Protein AF-A0A0L1KZI4-F1 (afdb_monomer)

Structure (mmCIF, N/CA/C/O backbone):
data_AF-A0A0L1KZI4-F1
#
_entry.id   AF-A0A0L1KZI4-F1
#
loop_
_atom_site.group_PDB
_atom_site.id
_atom_site.type_symbol
_atom_site.label_atom_id
_atom_site.label_alt_id
_atom_site.label_comp_id
_atom_site.label_asym_id
_atom_site.label_entity_id
_atom_site.label_seq_id
_atom_site.pdbx_PDB_ins_code
_atom_site.Cartn_x
_atom_site.Cartn_y
_atom_site.Cartn_z
_atom_site.occupancy
_atom_site.B_iso_or_equiv
_atom_site.auth_seq_id
_atom_site.auth_comp_id
_atom_site.auth_asym_id
_atom_site.auth_atom_id
_atom_site.pdbx_PDB_model_num
ATOM 1 N N . MET A 1 1 ? 31.565 -51.749 -42.488 1.00 37.09 1 MET A N 1
ATOM 2 C CA . MET A 1 1 ? 30.780 -50.513 -42.702 1.00 37.09 1 MET A CA 1
ATOM 3 C C . MET A 1 1 ? 29.937 -50.250 -41.460 1.00 37.09 1 MET A C 1
ATOM 5 O O . MET A 1 1 ? 29.052 -51.044 -41.181 1.00 37.09 1 MET A O 1
ATOM 9 N N . ARG A 1 2 ? 30.248 -49.222 -40.656 1.00 41.69 2 ARG A N 1
ATOM 10 C CA . ARG A 1 2 ? 29.437 -48.838 -39.485 1.00 41.69 2 ARG A CA 1
ATOM 11 C C . ARG A 1 2 ? 28.686 -47.545 -39.804 1.00 41.69 2 ARG A C 1
ATOM 13 O O . ARG A 1 2 ? 29.304 -46.554 -40.171 1.00 41.69 2 ARG A O 1
ATOM 20 N N . SER A 1 3 ? 27.362 -47.613 -39.699 1.00 38.31 3 SER A N 1
ATOM 21 C CA . SER A 1 3 ? 26.413 -46.511 -39.867 1.00 38.31 3 SER A CA 1
ATOM 22 C C . SER A 1 3 ? 26.625 -45.452 -38.781 1.00 38.31 3 SER A C 1
ATOM 24 O O . SER A 1 3 ? 26.538 -45.749 -37.589 1.00 38.31 3 SER A O 1
ATOM 26 N N . THR A 1 4 ? 26.906 -44.217 -39.188 1.00 46.97 4 THR A N 1
ATOM 27 C CA . THR A 1 4 ? 26.865 -43.029 -38.334 1.00 46.97 4 THR A CA 1
ATOM 28 C C . THR A 1 4 ? 25.410 -42.599 -38.168 1.00 46.97 4 THR A C 1
ATOM 30 O O . THR A 1 4 ? 24.820 -41.946 -39.027 1.00 46.97 4 THR A O 1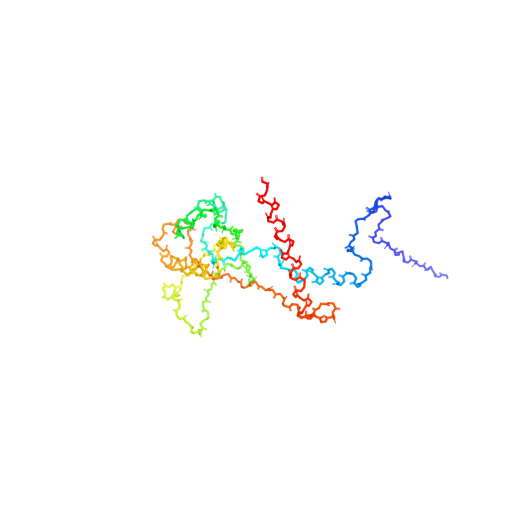
ATOM 33 N N . ARG A 1 5 ? 24.795 -42.987 -37.047 1.00 51.50 5 ARG A N 1
ATOM 34 C CA . ARG A 1 5 ? 23.475 -42.493 -36.644 1.00 51.50 5 ARG A CA 1
ATOM 35 C C . ARG A 1 5 ? 23.633 -41.027 -36.219 1.00 51.50 5 ARG A C 1
ATOM 37 O O . ARG A 1 5 ? 24.016 -40.752 -35.089 1.00 51.50 5 ARG A O 1
ATOM 44 N N . LEU A 1 6 ? 23.398 -40.098 -37.147 1.00 47.91 6 LEU A N 1
ATOM 45 C CA . LEU A 1 6 ? 23.312 -38.660 -36.876 1.00 47.91 6 LEU A CA 1
ATOM 46 C C . LEU A 1 6 ? 22.188 -38.403 -35.861 1.00 47.91 6 LEU A C 1
ATOM 48 O O . LEU A 1 6 ? 21.009 -38.606 -36.156 1.00 47.91 6 LEU A O 1
ATOM 52 N N . THR A 1 7 ? 22.554 -37.963 -34.662 1.00 51.12 7 THR A N 1
ATOM 53 C CA . THR A 1 7 ? 21.642 -37.392 -33.670 1.00 51.12 7 THR A CA 1
ATOM 54 C C . THR A 1 7 ? 21.049 -36.114 -34.260 1.00 51.12 7 THR A C 1
ATOM 56 O O . THR A 1 7 ? 21.741 -35.111 -34.415 1.00 51.12 7 THR A O 1
ATOM 59 N N . LYS A 1 8 ? 19.768 -36.147 -34.641 1.00 54.28 8 LYS A N 1
ATOM 60 C CA . LYS A 1 8 ? 19.029 -34.933 -35.003 1.00 54.28 8 LYS A CA 1
ATOM 61 C C . LYS A 1 8 ? 18.892 -34.072 -33.745 1.00 54.28 8 LYS A C 1
ATOM 63 O O . LYS A 1 8 ? 18.182 -34.454 -32.819 1.00 54.28 8 LYS A O 1
ATOM 68 N N . TYR A 1 9 ? 19.571 -32.931 -33.710 1.00 63.19 9 TYR A N 1
ATOM 69 C CA . TYR A 1 9 ? 19.271 -31.871 -32.753 1.00 63.19 9 TYR A CA 1
ATOM 70 C C . TYR A 1 9 ? 17.933 -31.254 -33.173 1.00 63.19 9 TYR A C 1
ATOM 72 O O . TYR A 1 9 ? 17.840 -30.632 -34.228 1.00 63.19 9 TYR A O 1
ATOM 80 N N . TYR A 1 10 ? 16.875 -31.490 -32.399 1.00 66.12 10 TYR A N 1
ATOM 81 C CA . TYR A 1 10 ? 15.607 -30.792 -32.593 1.00 66.12 10 TYR A CA 1
ATOM 82 C C . TYR A 1 10 ? 15.765 -29.355 -32.084 1.00 66.12 10 TYR A C 1
ATOM 84 O O . TYR A 1 10 ? 16.195 -29.150 -30.948 1.00 66.12 10 TYR A O 1
ATOM 92 N N . HIS A 1 11 ? 15.431 -28.363 -32.912 1.00 67.12 11 HIS A N 1
ATOM 93 C CA . HIS A 1 11 ? 15.307 -26.984 -32.444 1.00 67.12 11 HIS A CA 1
ATOM 94 C C . HIS A 1 11 ? 14.102 -26.871 -31.499 1.00 67.12 11 HIS A C 1
ATOM 96 O O . HIS A 1 11 ? 13.036 -27.419 -31.769 1.00 67.12 11 HIS A O 1
ATOM 102 N N . SER A 1 12 ? 14.287 -26.172 -30.377 1.00 77.75 12 SER A N 1
ATOM 103 C CA . SER A 1 12 ? 13.294 -26.020 -29.303 1.00 77.75 12 SER A CA 1
ATOM 104 C C . SER A 1 12 ? 12.134 -25.082 -29.644 1.00 77.75 12 SER A C 1
ATOM 106 O O . SER A 1 12 ? 11.170 -25.012 -28.886 1.00 77.75 12 SER A O 1
ATOM 108 N N . ILE A 1 13 ? 12.221 -24.356 -30.758 1.00 78.19 13 ILE A N 1
ATOM 109 C CA . ILE A 1 13 ? 11.219 -23.386 -31.193 1.00 78.19 13 ILE A CA 1
ATOM 110 C C . ILE A 1 13 ? 10.912 -23.676 -32.666 1.00 78.19 13 ILE A C 1
ATOM 112 O O . ILE A 1 13 ? 11.840 -23.619 -33.475 1.00 78.19 13 ILE A O 1
ATOM 116 N N . PRO A 1 14 ? 9.662 -24.027 -33.017 1.00 83.12 14 PRO A N 1
ATOM 117 C CA . PRO A 1 14 ? 9.281 -24.268 -34.403 1.00 83.12 14 PRO A CA 1
ATOM 118 C C . PRO A 1 14 ? 9.202 -22.950 -35.193 1.00 83.12 14 PRO A C 1
ATOM 120 O O . PRO A 1 14 ? 9.007 -21.876 -34.619 1.00 83.12 14 PRO A O 1
ATOM 123 N N . ASP A 1 15 ? 9.343 -23.034 -36.518 1.00 79.31 15 ASP A N 1
ATOM 124 C CA . ASP A 1 15 ? 9.422 -21.870 -37.419 1.00 79.31 15 ASP A CA 1
ATOM 125 C C . ASP A 1 15 ? 8.150 -20.999 -37.439 1.00 79.31 15 ASP A C 1
ATOM 127 O O . ASP A 1 15 ? 8.171 -19.866 -37.919 1.00 79.31 15 ASP A O 1
ATOM 131 N N . ASP A 1 16 ? 7.037 -21.521 -36.930 1.00 85.38 16 ASP A N 1
ATOM 132 C CA . ASP A 1 16 ? 5.728 -20.875 -36.838 1.00 85.38 16 ASP A CA 1
ATOM 133 C C . ASP A 1 16 ? 5.408 -20.330 -35.435 1.00 85.38 16 ASP A C 1
ATOM 135 O O . ASP A 1 16 ? 4.344 -19.745 -35.235 1.00 85.38 16 ASP A O 1
ATOM 139 N N . PHE A 1 17 ? 6.332 -20.451 -34.472 1.00 86.81 17 PHE A N 1
ATOM 140 C CA . PHE A 1 17 ? 6.147 -19.943 -33.108 1.00 86.81 17 PHE A CA 1
ATOM 141 C C . PHE A 1 17 ? 5.878 -18.431 -33.068 1.00 86.81 17 PHE A C 1
ATOM 143 O O . PHE A 1 17 ? 5.117 -17.949 -32.229 1.00 86.81 17 PHE A O 1
ATOM 150 N N . VAL A 1 18 ? 6.492 -17.679 -33.987 1.00 80.94 18 VAL A N 1
ATOM 151 C CA . VAL A 1 18 ? 6.174 -16.271 -34.234 1.00 80.94 18 VAL A CA 1
ATOM 152 C C . VAL A 1 18 ? 5.619 -16.138 -35.651 1.00 80.94 18 VAL A C 1
ATOM 154 O O . VAL A 1 18 ? 6.322 -16.480 -36.605 1.00 80.94 18 VAL A O 1
ATOM 157 N N . PRO A 1 19 ? 4.407 -15.584 -35.831 1.00 87.19 19 PRO A N 1
ATOM 158 C CA . PRO A 1 19 ? 3.865 -15.354 -37.160 1.00 87.19 19 PRO A CA 1
ATOM 159 C C . PRO A 1 19 ? 4.769 -14.433 -37.990 1.00 87.19 19 PRO A C 1
ATOM 161 O O . PRO A 1 19 ? 5.236 -13.388 -37.526 1.00 87.19 19 PRO A O 1
ATOM 164 N N . LYS A 1 20 ? 5.002 -14.814 -39.250 1.00 82.38 20 LYS A N 1
ATOM 165 C CA . LYS A 1 20 ? 5.851 -14.051 -40.172 1.00 82.38 20 LYS A CA 1
ATOM 166 C C . LYS A 1 20 ? 5.300 -12.634 -40.360 1.00 82.38 20 LYS A C 1
ATOM 168 O O . LYS A 1 20 ? 4.119 -12.458 -40.641 1.00 82.38 20 LYS A O 1
ATOM 173 N N . GLY A 1 21 ? 6.176 -11.637 -40.238 1.00 82.62 21 GLY A N 1
ATOM 174 C CA . GLY A 1 21 ? 5.835 -10.223 -40.436 1.00 82.62 21 GLY A CA 1
ATOM 175 C C . GLY A 1 21 ? 5.301 -9.495 -39.198 1.00 82.62 21 GLY A C 1
ATOM 176 O O . GLY A 1 21 ? 5.009 -8.306 -39.290 1.00 82.62 21 GLY A O 1
ATOM 177 N N . VAL A 1 22 ? 5.200 -10.157 -38.038 1.00 83.38 22 VAL A N 1
ATOM 178 C CA . VAL A 1 22 ? 4.806 -9.494 -36.786 1.00 83.38 22 VAL A CA 1
ATOM 179 C C . VAL A 1 22 ? 5.994 -8.742 -36.185 1.00 83.38 22 VAL A C 1
ATOM 181 O O . VAL A 1 22 ? 7.046 -9.320 -35.916 1.00 83.38 22 VAL A O 1
ATOM 184 N N . LEU A 1 23 ? 5.817 -7.441 -35.948 1.00 81.38 23 LEU A N 1
ATOM 185 C CA . LEU A 1 23 ? 6.780 -6.630 -35.208 1.00 81.38 23 LEU A CA 1
ATOM 186 C C . LEU A 1 23 ? 6.706 -6.955 -33.712 1.00 81.38 23 LEU A C 1
ATOM 188 O O . LEU A 1 23 ? 5.625 -7.045 -33.132 1.00 81.38 23 LEU A O 1
ATOM 192 N N . HIS A 1 24 ? 7.866 -7.089 -33.074 1.00 78.50 24 HIS A N 1
ATOM 193 C CA . HIS A 1 24 ? 7.955 -7.298 -31.633 1.00 78.50 24 HIS A CA 1
ATOM 194 C C . HIS A 1 24 ? 8.127 -5.983 -30.883 1.00 78.50 24 HIS A C 1
ATOM 196 O O . HIS A 1 24 ? 8.860 -5.090 -31.314 1.00 78.50 24 HIS A O 1
ATOM 202 N N . ASN A 1 25 ? 7.529 -5.914 -29.696 1.00 83.62 25 ASN A N 1
ATOM 203 C CA . ASN A 1 25 ? 7.798 -4.827 -28.768 1.00 83.62 25 ASN A CA 1
ATOM 204 C C . ASN A 1 25 ? 9.281 -4.809 -28.381 1.00 83.62 25 ASN A C 1
ATOM 206 O O . ASN A 1 25 ? 9.898 -5.852 -28.130 1.00 83.62 25 ASN A O 1
ATOM 210 N N . LYS A 1 26 ? 9.852 -3.603 -28.300 1.00 78.62 26 LYS A N 1
ATOM 211 C CA . LYS A 1 26 ? 11.212 -3.409 -27.792 1.00 78.62 26 LYS A CA 1
ATOM 212 C C . LYS A 1 26 ? 11.261 -3.884 -26.339 1.00 78.62 26 LYS A C 1
ATOM 214 O O . LYS A 1 26 ? 10.533 -3.376 -25.495 1.00 78.62 26 LYS A O 1
ATOM 219 N N . ARG A 1 27 ? 12.127 -4.859 -26.053 1.00 79.38 27 ARG A N 1
ATOM 220 C CA . ARG A 1 27 ? 12.299 -5.420 -24.699 1.00 79.38 27 ARG A CA 1
ATOM 221 C C . ARG A 1 27 ? 13.129 -4.531 -23.779 1.00 79.38 27 ARG A C 1
ATOM 223 O O . ARG A 1 27 ? 13.047 -4.661 -22.566 1.00 79.38 27 ARG A O 1
ATOM 230 N N . LEU A 1 28 ? 13.962 -3.675 -24.365 1.00 78.31 28 LEU A N 1
ATOM 231 C CA . LEU A 1 28 ? 14.856 -2.777 -23.650 1.00 78.31 28 LEU A CA 1
ATOM 232 C C . LEU A 1 28 ? 14.562 -1.334 -24.062 1.00 78.31 28 LEU A C 1
ATOM 234 O O . LEU A 1 28 ? 14.275 -1.095 -25.240 1.00 78.31 28 LEU A O 1
ATOM 238 N N . PRO A 1 29 ? 14.688 -0.376 -23.129 1.00 73.50 29 PRO A N 1
ATOM 239 C CA . PRO A 1 29 ? 14.442 1.032 -23.418 1.00 73.50 29 PRO A CA 1
ATOM 240 C C . PRO A 1 29 ? 15.436 1.590 -24.449 1.00 73.50 29 PRO A C 1
ATOM 242 O O . PRO A 1 29 ? 15.082 2.469 -25.230 1.00 73.50 29 PRO A O 1
ATOM 245 N N . ASN A 1 30 ? 16.669 1.064 -24.491 1.00 82.62 30 ASN A N 1
ATOM 246 C CA . ASN A 1 30 ? 17.696 1.471 -25.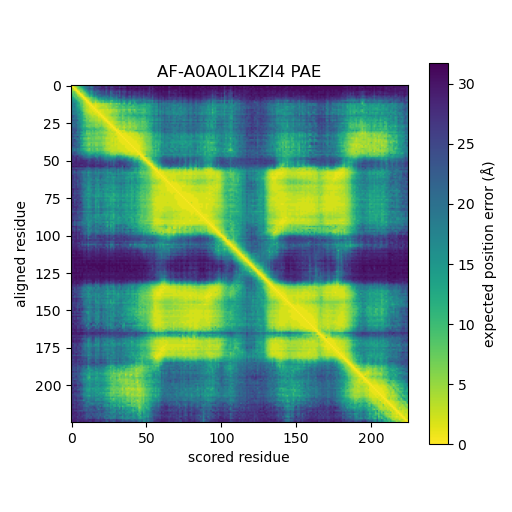449 1.00 82.62 30 ASN A CA 1
ATOM 247 C C . ASN A 1 30 ? 18.685 0.321 -25.768 1.00 82.62 30 ASN A C 1
ATOM 249 O O . ASN A 1 30 ? 18.947 -0.546 -24.927 1.00 82.62 30 ASN A O 1
ATOM 253 N N . ALA A 1 31 ? 19.238 0.301 -26.986 1.00 78.69 31 ALA A N 1
ATOM 254 C CA . ALA A 1 31 ? 20.273 -0.644 -27.415 1.00 78.69 31 ALA A CA 1
ATOM 255 C C . ALA A 1 31 ? 21.660 -0.318 -26.824 1.00 78.69 31 ALA A C 1
ATOM 257 O O . ALA A 1 31 ? 22.465 -1.229 -26.612 1.00 78.69 31 ALA A O 1
ATOM 258 N N . GLU A 1 32 ? 21.915 0.942 -26.477 1.00 85.75 32 GLU A N 1
ATOM 259 C CA . GLU A 1 32 ? 23.176 1.395 -25.898 1.00 85.75 32 GLU A CA 1
ATOM 260 C C . GLU A 1 32 ? 23.240 1.109 -24.385 1.00 85.75 32 GLU A C 1
ATOM 262 O O . GLU A 1 32 ? 22.359 1.547 -23.633 1.00 85.75 32 GLU A O 1
ATOM 267 N N . PRO A 1 33 ? 24.278 0.396 -23.895 1.00 82.81 33 PRO A N 1
ATOM 268 C CA . PRO A 1 33 ? 24.404 0.038 -22.481 1.00 82.81 33 PRO A CA 1
ATOM 269 C C . PRO A 1 33 ? 24.387 1.239 -21.533 1.00 82.81 33 PRO A C 1
ATOM 271 O O . PRO A 1 33 ? 23.748 1.177 -20.488 1.00 82.81 33 PRO A O 1
ATOM 274 N N . GLN A 1 34 ? 25.034 2.343 -21.912 1.00 80.75 34 GLN A N 1
ATOM 275 C CA . GLN A 1 34 ? 25.117 3.547 -21.080 1.00 80.75 34 GLN A CA 1
ATOM 276 C C . GLN A 1 34 ? 23.743 4.192 -20.874 1.00 80.75 34 GLN A C 1
ATOM 278 O O . GLN A 1 34 ? 23.393 4.570 -19.758 1.00 80.75 34 GLN A O 1
ATOM 283 N N . HIS A 1 35 ? 22.933 4.264 -21.933 1.00 79.88 35 HIS A N 1
ATOM 284 C CA . HIS A 1 35 ? 21.564 4.764 -21.839 1.00 79.88 35 HIS A CA 1
ATOM 285 C C . HIS A 1 35 ? 20.689 3.849 -20.985 1.00 79.88 35 HIS A C 1
ATOM 287 O O . HIS A 1 35 ? 19.914 4.344 -20.174 1.00 79.88 35 HIS A O 1
ATOM 293 N N . ARG A 1 36 ? 20.854 2.523 -21.094 1.00 81.50 36 ARG A N 1
ATOM 294 C CA . ARG A 1 36 ? 20.144 1.582 -20.217 1.00 81.50 36 ARG A CA 1
ATOM 295 C C . ARG A 1 36 ? 20.512 1.761 -18.752 1.00 81.50 36 ARG A C 1
ATOM 297 O O . ARG A 1 36 ? 19.607 1.788 -17.929 1.00 81.50 36 ARG A O 1
ATOM 304 N N . ILE A 1 37 ? 21.802 1.884 -18.436 1.00 80.81 37 ILE A N 1
ATOM 305 C CA . ILE A 1 37 ? 22.269 2.083 -17.057 1.00 80.81 37 ILE A CA 1
ATOM 306 C C . ILE A 1 37 ? 21.662 3.364 -16.491 1.00 80.81 37 ILE A C 1
ATOM 308 O O . ILE A 1 37 ? 21.058 3.309 -15.430 1.00 80.81 37 ILE A O 1
ATOM 312 N N . LYS A 1 38 ? 21.703 4.474 -17.240 1.00 82.38 38 LYS A N 1
ATOM 313 C CA . LYS A 1 38 ? 21.081 5.740 -16.823 1.00 82.38 38 LYS A CA 1
ATOM 314 C C . LYS A 1 38 ? 19.572 5.613 -16.593 1.00 82.38 38 LYS A C 1
ATOM 316 O O . LYS A 1 38 ? 19.070 6.103 -15.590 1.00 82.38 38 LYS A O 1
ATOM 321 N N . THR A 1 39 ? 18.839 4.952 -17.495 1.00 82.50 39 THR A N 1
ATOM 322 C CA . THR A 1 39 ? 17.389 4.747 -17.331 1.00 82.50 39 THR A CA 1
ATOM 323 C C . THR A 1 39 ? 17.073 3.862 -16.127 1.00 82.50 39 THR A C 1
ATOM 325 O O . THR A 1 39 ? 16.170 4.175 -15.364 1.00 82.50 39 THR A O 1
ATOM 328 N N . MET A 1 40 ? 17.817 2.774 -15.935 1.00 80.75 40 MET A N 1
ATOM 329 C CA . MET A 1 40 ? 17.618 1.860 -14.812 1.00 80.75 40 MET A CA 1
ATOM 330 C C . MET A 1 40 ? 18.006 2.498 -13.472 1.00 80.75 40 MET A C 1
ATOM 332 O O . MET A 1 40 ? 17.307 2.293 -12.490 1.00 80.75 40 MET A O 1
ATOM 336 N N . GLN A 1 41 ? 19.065 3.309 -13.446 1.00 81.00 41 GLN A N 1
ATOM 337 C CA . GLN A 1 41 ? 19.475 4.085 -12.278 1.00 81.00 41 GLN A CA 1
ATOM 338 C C . GLN A 1 41 ? 18.411 5.116 -11.893 1.00 81.00 41 GLN A C 1
ATOM 340 O O . GLN A 1 41 ? 18.057 5.216 -10.725 1.00 81.00 41 GLN A O 1
ATOM 345 N N . ALA A 1 42 ? 17.850 5.831 -12.875 1.00 78.75 42 ALA A N 1
ATOM 346 C CA . ALA A 1 42 ? 16.750 6.759 -12.634 1.00 78.75 42 ALA A CA 1
ATOM 347 C C . ALA A 1 42 ? 15.498 6.052 -12.090 1.00 78.75 42 ALA A C 1
ATOM 349 O O . ALA A 1 42 ? 14.818 6.614 -11.248 1.00 78.75 42 ALA A O 1
ATOM 350 N N . LEU A 1 43 ? 15.204 4.824 -12.535 1.00 78.62 43 LEU A N 1
ATOM 351 C CA . LEU A 1 43 ? 14.094 4.026 -12.001 1.00 78.62 43 LEU A CA 1
ATOM 352 C C . LEU A 1 43 ? 14.372 3.481 -10.595 1.00 78.62 43 LEU A C 1
ATOM 354 O O . LEU A 1 43 ? 13.452 3.414 -9.795 1.00 78.62 43 LEU A O 1
ATOM 358 N N . ALA A 1 44 ? 15.611 3.084 -10.301 1.00 76.38 44 ALA A N 1
ATOM 359 C CA . ALA A 1 44 ? 15.996 2.552 -8.994 1.00 76.38 44 ALA A CA 1
ATOM 360 C C . ALA A 1 44 ? 16.031 3.629 -7.899 1.00 76.38 44 ALA A C 1
ATOM 362 O O . ALA A 1 44 ? 15.746 3.328 -6.749 1.00 76.38 44 ALA A O 1
ATOM 363 N N . LEU A 1 45 ? 16.381 4.865 -8.267 1.00 73.12 45 LEU A N 1
ATOM 364 C CA . LEU A 1 45 ? 16.385 6.032 -7.377 1.00 73.12 45 LEU A CA 1
ATOM 365 C C . LEU A 1 45 ? 15.077 6.830 -7.422 1.00 73.12 45 LEU A C 1
ATOM 367 O O . LEU A 1 45 ? 14.930 7.810 -6.693 1.00 73.12 45 LEU A O 1
ATOM 371 N N . SER A 1 46 ? 14.152 6.462 -8.311 1.00 69.12 46 SER A N 1
ATOM 372 C CA . SER A 1 46 ? 12.828 7.071 -8.338 1.00 69.12 46 SER A CA 1
ATOM 373 C C . SER A 1 46 ? 12.128 6.720 -7.027 1.00 69.12 46 SER A C 1
ATOM 375 O O . SER A 1 46 ? 12.183 5.554 -6.625 1.00 69.12 46 SER A O 1
ATOM 377 N N . PRO A 1 47 ? 11.468 7.685 -6.360 1.00 65.50 47 PRO A N 1
ATOM 378 C CA . PRO A 1 47 ? 10.621 7.350 -5.226 1.00 65.50 47 PRO A CA 1
ATOM 379 C C . PRO A 1 47 ? 9.625 6.288 -5.690 1.00 65.50 47 PRO A C 1
ATOM 381 O O . PRO A 1 47 ? 9.053 6.419 -6.778 1.00 65.50 47 PRO A O 1
ATOM 384 N N . HIS A 1 48 ? 9.439 5.215 -4.914 1.00 62.22 48 HIS A N 1
ATOM 385 C CA . HIS A 1 48 ? 8.507 4.167 -5.315 1.00 62.22 48 HIS A CA 1
ATOM 386 C C . HIS A 1 48 ? 7.155 4.827 -5.592 1.00 62.22 48 HIS A C 1
ATOM 388 O O . HIS A 1 48 ? 6.543 5.431 -4.719 1.00 62.22 48 HIS A O 1
ATOM 394 N N . ILE A 1 49 ? 6.655 4.715 -6.822 1.00 52.81 49 ILE A N 1
ATOM 395 C CA . ILE A 1 49 ? 5.344 5.276 -7.195 1.00 52.81 49 ILE A CA 1
ATOM 396 C C . ILE A 1 49 ? 4.226 4.606 -6.364 1.00 52.81 49 ILE A C 1
ATOM 398 O O . ILE A 1 49 ? 3.140 5.157 -6.175 1.00 52.81 49 ILE A O 1
ATOM 402 N N . THR A 1 50 ? 4.510 3.414 -5.827 1.00 48.78 50 THR A N 1
ATOM 403 C CA . THR A 1 50 ? 3.694 2.695 -4.844 1.00 48.78 50 THR A CA 1
ATOM 404 C C . THR A 1 50 ? 3.945 3.106 -3.390 1.00 48.78 50 THR A C 1
ATOM 406 O O . THR A 1 50 ? 3.068 2.845 -2.575 1.00 48.78 50 THR A O 1
ATOM 409 N N . ASP A 1 51 ? 5.032 3.825 -3.081 1.00 46.25 51 ASP A N 1
ATOM 410 C CA . ASP A 1 51 ? 5.211 4.613 -1.846 1.00 46.25 51 ASP A CA 1
ATOM 411 C C . ASP A 1 51 ? 4.461 5.951 -1.942 1.00 46.25 51 ASP A C 1
ATOM 413 O O . ASP A 1 51 ? 4.863 6.978 -1.393 1.00 46.25 51 ASP A O 1
ATOM 417 N N . ARG A 1 52 ? 3.261 5.939 -2.542 1.00 44.38 52 ARG A N 1
ATOM 418 C CA . ARG A 1 52 ? 2.213 6.763 -1.936 1.00 44.38 52 ARG A CA 1
ATOM 419 C C . ARG A 1 52 ? 2.208 6.366 -0.461 1.00 44.38 52 ARG A C 1
ATOM 421 O O . ARG A 1 52 ? 2.136 5.163 -0.227 1.00 44.38 52 ARG A O 1
ATOM 428 N N . PRO A 1 53 ? 2.288 7.296 0.506 1.00 46.88 53 PRO A N 1
ATOM 429 C CA . PRO A 1 53 ? 2.340 6.982 1.932 1.00 46.88 53 PRO A CA 1
ATOM 430 C C . PRO A 1 53 ? 1.049 6.327 2.442 1.00 46.88 53 PRO A C 1
ATOM 432 O O . PRO A 1 53 ? 0.349 6.856 3.293 1.00 46.88 53 PRO A O 1
ATOM 435 N N . GLN A 1 54 ? 0.737 5.137 1.953 1.00 50.38 54 GLN A N 1
ATOM 436 C CA . GLN A 1 54 ? -0.070 4.132 2.600 1.00 50.38 54 GLN A CA 1
ATOM 437 C C . GLN A 1 54 ? 0.828 3.449 3.634 1.00 50.38 54 GLN A C 1
ATOM 439 O O . GLN A 1 54 ? 0.978 2.230 3.634 1.00 50.38 54 GLN A O 1
ATOM 444 N N . HIS A 1 55 ? 1.469 4.234 4.509 1.00 59.75 55 HIS A N 1
ATOM 445 C CA . HIS A 1 55 ? 2.065 3.662 5.701 1.00 59.75 55 HIS A CA 1
ATOM 446 C C . HIS A 1 55 ? 0.892 3.174 6.523 1.00 59.75 55 HIS A C 1
ATOM 448 O O . HIS A 1 55 ? 0.078 3.950 7.032 1.00 59.75 55 HIS A O 1
ATOM 454 N N . ALA A 1 56 ? 0.761 1.860 6.546 1.00 64.00 56 ALA A N 1
ATOM 455 C CA . ALA A 1 56 ? -0.044 1.189 7.525 1.00 64.00 56 ALA A CA 1
ATOM 456 C C . ALA A 1 56 ? 0.256 1.812 8.898 1.00 64.00 56 ALA A C 1
ATOM 458 O O . ALA A 1 56 ? 1.397 1.806 9.340 1.00 64.00 56 ALA A O 1
ATOM 459 N N . LEU A 1 57 ? -0.743 2.396 9.550 1.00 81.88 57 LEU A N 1
ATOM 460 C CA . LEU A 1 57 ? -0.644 2.809 10.943 1.00 81.88 57 LEU A CA 1
ATOM 461 C C . LEU A 1 57 ? -0.358 1.581 11.801 1.00 81.88 57 LEU A C 1
ATOM 463 O O . LEU A 1 57 ? 0.615 1.539 12.544 1.00 81.88 57 LEU A O 1
ATOM 467 N N . LEU A 1 58 ? -1.209 0.566 11.650 1.00 82.56 58 LEU A N 1
ATOM 468 C CA . LEU A 1 58 ? -1.141 -0.699 12.363 1.00 82.56 58 LEU A CA 1
ATOM 469 C C . LEU A 1 58 ? -1.682 -1.828 11.484 1.00 82.56 58 LEU A C 1
ATOM 471 O O . LEU A 1 58 ? -2.570 -1.639 10.648 1.00 82.56 58 LEU A O 1
ATOM 475 N N . THR A 1 59 ? -1.171 -3.028 11.726 1.00 83.44 59 THR A N 1
ATOM 476 C CA . THR A 1 59 ? -1.731 -4.289 11.250 1.00 83.44 59 THR A CA 1
ATOM 477 C C . THR A 1 59 ? -2.707 -4.821 12.287 1.00 83.44 59 THR A C 1
ATOM 479 O O . THR A 1 59 ? -2.312 -5.154 13.402 1.00 83.44 59 THR A O 1
ATOM 482 N N . LEU A 1 60 ? -3.972 -4.959 11.900 1.00 85.38 60 LEU A N 1
ATOM 483 C CA . LEU A 1 60 ? -5.010 -5.584 12.708 1.00 85.38 60 LEU A CA 1
ATOM 484 C C . LEU A 1 60 ? -5.211 -7.035 12.270 1.00 85.38 60 LEU A C 1
ATOM 486 O O . LEU A 1 60 ? -5.199 -7.368 11.082 1.00 85.38 60 LEU A O 1
ATOM 490 N N . GLY A 1 61 ? -5.408 -7.913 13.245 1.00 86.00 61 GLY A N 1
ATOM 491 C CA . GLY A 1 61 ? -5.731 -9.315 13.053 1.00 86.00 61 GLY A CA 1
ATOM 492 C C . GLY A 1 61 ? -7.061 -9.654 13.706 1.00 86.00 61 GLY A C 1
ATOM 493 O O . GLY A 1 61 ? -7.368 -9.215 14.814 1.00 86.00 61 GLY A O 1
ATOM 494 N N . SER A 1 62 ? -7.857 -10.432 12.984 1.00 85.75 62 SER A N 1
ATOM 495 C CA . SER A 1 62 ? -9.194 -10.842 13.379 1.00 85.75 62 SER A CA 1
ATOM 496 C C . SER A 1 62 ? -9.317 -12.360 13.402 1.00 85.75 62 SER A C 1
ATOM 498 O O . SER A 1 62 ? -8.759 -13.072 12.560 1.00 85.75 62 SER A O 1
ATOM 500 N N . SER A 1 63 ? -10.095 -12.855 14.359 1.00 84.75 63 SER A N 1
ATOM 501 C CA . SER A 1 63 ? -10.521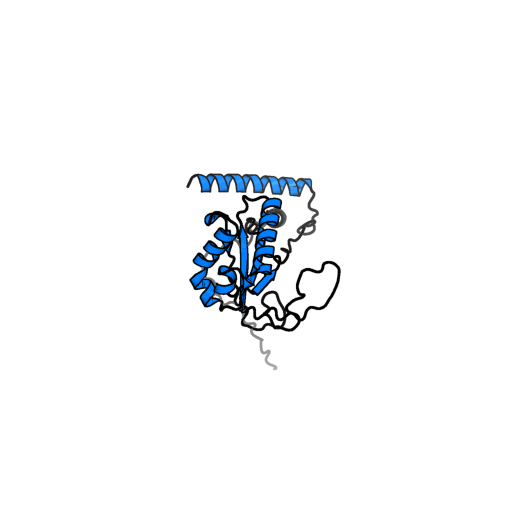 -14.255 14.454 1.00 84.75 63 SER A CA 1
ATOM 502 C C . SER A 1 63 ? -11.604 -14.641 13.440 1.00 84.75 63 SER A C 1
ATOM 504 O O . SER A 1 63 ? -11.871 -15.831 13.253 1.00 84.75 63 SER A O 1
ATOM 506 N N . ILE A 1 64 ? -12.206 -13.660 12.762 1.00 85.19 64 ILE A N 1
ATOM 507 C CA . ILE A 1 64 ? -13.271 -13.852 11.780 1.00 85.19 64 ILE A CA 1
ATOM 508 C C . ILE A 1 64 ? -12.691 -14.224 10.407 1.00 85.19 64 ILE A C 1
ATOM 510 O O . ILE A 1 64 ? -11.574 -13.852 10.037 1.00 85.19 64 ILE A O 1
ATOM 514 N N . LEU A 1 65 ? -13.476 -14.985 9.640 1.00 83.56 65 LEU A N 1
ATOM 515 C CA . LEU A 1 65 ? -13.155 -15.403 8.279 1.00 83.56 65 LEU A CA 1
ATOM 516 C C . LEU A 1 65 ? -12.938 -14.216 7.337 1.00 83.56 65 LEU A C 1
ATOM 518 O O . LEU A 1 65 ? -13.688 -13.238 7.346 1.00 83.56 65 LEU A O 1
ATOM 522 N N . TYR A 1 66 ? -11.971 -14.383 6.439 1.00 85.44 66 TYR A N 1
ATOM 523 C CA . TYR A 1 66 ? -11.635 -13.409 5.404 1.00 85.44 66 TYR A CA 1
ATOM 524 C C . TYR A 1 66 ? -12.859 -12.981 4.583 1.00 85.44 66 TYR A C 1
ATOM 526 O O . TYR A 1 66 ? -13.069 -11.791 4.368 1.00 85.44 66 TYR A O 1
ATOM 534 N N . SER A 1 67 ? -13.698 -13.936 4.170 1.00 86.69 67 SER A N 1
ATOM 535 C CA . SER A 1 67 ? -14.888 -13.672 3.351 1.00 86.69 67 SER A CA 1
ATOM 536 C C . SER A 1 67 ? -15.879 -12.727 4.032 1.00 86.69 67 SER A C 1
ATOM 538 O O . SER A 1 67 ? -16.418 -11.834 3.383 1.00 86.69 67 SER A O 1
ATOM 540 N N . TYR A 1 68 ? -16.080 -12.880 5.342 1.00 90.44 68 TYR A N 1
ATOM 541 C CA . TYR A 1 68 ? -16.946 -11.992 6.109 1.00 90.44 68 TYR A CA 1
ATOM 542 C C . TYR A 1 68 ? -16.360 -10.579 6.159 1.00 90.44 68 TYR A C 1
ATOM 544 O O . TYR A 1 68 ? -17.033 -9.617 5.802 1.00 90.44 68 TYR A O 1
ATOM 552 N N . LEU A 1 69 ? -15.080 -10.437 6.515 1.00 87.81 69 LEU A N 1
ATOM 553 C CA . LEU A 1 69 ? -14.457 -9.113 6.602 1.00 87.81 69 LEU A CA 1
ATOM 554 C C . LEU A 1 69 ? -14.403 -8.394 5.251 1.00 87.81 69 LEU A C 1
ATOM 556 O O . LEU A 1 69 ? -14.524 -7.175 5.213 1.00 87.81 69 LEU A O 1
ATOM 560 N N . VAL A 1 70 ? -14.263 -9.122 4.140 1.00 88.44 70 VAL A N 1
ATOM 561 C CA . VAL A 1 70 ? -14.338 -8.533 2.794 1.00 88.44 70 VAL A CA 1
ATOM 562 C C . VAL A 1 70 ? -15.733 -7.987 2.508 1.00 88.44 70 VAL A C 1
ATOM 564 O O . VAL A 1 70 ? -15.849 -6.845 2.064 1.00 88.44 70 VAL A O 1
ATOM 567 N N . ASN A 1 71 ? -16.781 -8.757 2.811 1.00 90.50 71 ASN A N 1
ATOM 568 C CA . ASN A 1 71 ? -18.167 -8.326 2.613 1.00 90.50 71 ASN A CA 1
ATOM 569 C C . ASN A 1 71 ? -18.528 -7.116 3.487 1.00 90.50 71 ASN A C 1
ATOM 571 O O . ASN A 1 71 ? -19.318 -6.270 3.077 1.00 90.50 71 ASN A O 1
ATOM 575 N N . HIS A 1 72 ? -17.908 -7.002 4.663 1.00 90.94 72 HIS A N 1
ATOM 576 C CA . HIS A 1 72 ? -18.130 -5.911 5.609 1.00 90.94 72 HIS A CA 1
ATOM 577 C C . HIS A 1 72 ? -17.010 -4.857 5.614 1.00 90.94 72 HIS A C 1
ATOM 579 O O . HIS A 1 72 ? -16.967 -4.007 6.502 1.00 90.94 72 HIS A O 1
ATOM 585 N N . ARG A 1 73 ? -16.121 -4.848 4.609 1.00 89.69 73 ARG A N 1
ATOM 586 C CA . ARG A 1 73 ? -14.938 -3.965 4.572 1.00 89.69 73 ARG A CA 1
ATOM 587 C C . ARG A 1 73 ? -15.301 -2.485 4.639 1.00 89.69 73 ARG A C 1
ATOM 589 O O . ARG A 1 73 ? -14.559 -1.703 5.223 1.00 89.69 73 ARG A O 1
ATOM 596 N N . VAL A 1 74 ? -16.426 -2.103 4.036 1.00 91.00 74 VAL A N 1
ATOM 597 C CA . VAL A 1 74 ? -16.918 -0.720 4.054 1.00 91.00 74 VAL A CA 1
ATOM 598 C C . VAL A 1 74 ? -17.318 -0.305 5.468 1.00 91.00 74 VAL A C 1
ATOM 600 O O . VAL A 1 74 ? -16.784 0.673 5.968 1.00 91.00 74 VAL A O 1
ATOM 603 N N . ALA A 1 75 ? -18.176 -1.080 6.132 1.00 92.31 75 ALA A N 1
ATOM 604 C CA . ALA A 1 75 ? -18.612 -0.786 7.496 1.00 92.31 75 ALA A CA 1
ATOM 605 C C . ALA A 1 75 ? -17.452 -0.854 8.505 1.00 92.31 75 ALA A C 1
ATOM 607 O O . ALA A 1 75 ? -17.375 -0.042 9.419 1.00 92.31 75 ALA A O 1
ATOM 608 N N . LEU A 1 76 ? -16.514 -1.786 8.312 1.00 90.94 76 LEU A N 1
ATOM 609 C CA . LEU A 1 76 ? -15.288 -1.871 9.104 1.00 90.94 76 LEU A CA 1
ATOM 610 C C . LEU A 1 76 ? -14.408 -0.625 8.931 1.00 90.94 76 LEU A C 1
ATOM 612 O O . LEU A 1 76 ? -13.920 -0.078 9.915 1.00 90.94 76 LEU A O 1
ATOM 616 N N . LYS A 1 77 ? -14.218 -0.159 7.690 1.00 92.38 77 LYS A N 1
ATOM 617 C CA . LYS A 1 77 ? -13.497 1.087 7.404 1.00 92.38 77 LYS A CA 1
ATOM 618 C C . LYS A 1 77 ? -14.189 2.282 8.059 1.00 92.38 77 LYS A C 1
ATOM 620 O O . LYS A 1 77 ? -13.503 3.126 8.625 1.00 92.38 77 LYS A O 1
ATOM 625 N N . ASP A 1 78 ? -15.512 2.351 7.967 1.00 91.75 78 ASP A N 1
ATOM 626 C CA . ASP A 1 78 ? -16.297 3.464 8.500 1.00 91.75 78 ASP A CA 1
ATOM 627 C C . ASP A 1 78 ? -16.186 3.510 10.027 1.00 91.75 78 ASP A C 1
ATOM 629 O O . ASP A 1 78 ? -15.833 4.550 10.571 1.00 91.75 78 ASP A O 1
ATOM 633 N N . GLY A 1 79 ? -16.302 2.360 10.697 1.00 92.44 79 GLY A N 1
ATOM 634 C CA . GLY A 1 79 ? -16.080 2.264 12.138 1.00 92.44 79 GLY A CA 1
ATOM 635 C C . GLY A 1 79 ? -14.657 2.633 12.568 1.00 92.44 79 GLY A C 1
ATOM 636 O O . GLY A 1 79 ? -14.484 3.326 13.562 1.00 92.44 79 GLY A O 1
ATOM 637 N N . ILE A 1 80 ? -13.620 2.235 11.818 1.00 91.56 80 ILE A N 1
ATOM 638 C CA . ILE A 1 80 ? -12.234 2.651 12.119 1.00 91.56 80 ILE A CA 1
ATOM 639 C C . ILE A 1 80 ? -12.064 4.165 11.926 1.00 91.56 80 ILE A C 1
ATOM 641 O O . ILE A 1 80 ? -11.360 4.813 12.695 1.00 91.56 80 ILE A O 1
ATOM 645 N N . SER A 1 81 ? -12.718 4.735 10.913 1.00 92.12 81 SER A N 1
ATOM 646 C CA . SER A 1 81 ? -12.721 6.178 10.669 1.00 92.12 81 SER A CA 1
ATOM 647 C C . SER A 1 81 ? -13.389 6.949 11.804 1.00 92.12 81 SER A C 1
ATOM 649 O O . SER A 1 81 ? -12.871 7.984 12.211 1.00 92.12 81 SER A O 1
ATOM 651 N N . GLU A 1 82 ? -14.506 6.436 12.323 1.00 92.31 82 GLU A N 1
ATOM 652 C CA . GLU A 1 82 ? -15.208 6.993 13.481 1.00 92.31 82 GLU A CA 1
ATOM 653 C C . GLU A 1 82 ? -14.359 6.899 14.753 1.00 92.31 82 GLU A C 1
ATOM 655 O O . GLU A 1 82 ? -14.248 7.890 15.468 1.00 92.31 82 GLU A O 1
ATOM 660 N N . LEU A 1 83 ? -13.699 5.758 14.996 1.00 90.69 83 LEU A N 1
ATOM 661 C CA . LEU A 1 83 ? -12.809 5.578 16.151 1.00 90.69 83 LEU A CA 1
ATOM 662 C C . LEU A 1 83 ? -11.651 6.578 16.167 1.00 90.69 83 LEU A C 1
ATOM 664 O O . LEU A 1 83 ? -11.299 7.069 17.229 1.00 90.69 83 LEU A O 1
ATOM 668 N N . LEU A 1 84 ? -11.082 6.889 15.002 1.00 90.12 84 LEU A N 1
ATOM 669 C CA . LEU A 1 84 ? -9.984 7.851 14.869 1.00 90.12 84 LEU A CA 1
ATOM 670 C C . LEU A 1 84 ? -10.463 9.302 14.715 1.00 90.12 84 LEU A C 1
ATOM 672 O O . LEU A 1 84 ? -9.650 10.199 14.511 1.00 90.12 84 LEU A O 1
ATOM 676 N N . SER A 1 85 ? -11.777 9.553 14.736 1.00 92.25 85 SER A N 1
ATOM 677 C CA . SER A 1 85 ? -12.356 10.872 14.443 1.00 92.25 85 SER A CA 1
ATOM 678 C C . SER A 1 85 ? -11.877 11.473 13.107 1.00 92.25 85 SER A C 1
ATOM 680 O O . SER A 1 85 ? -11.761 12.691 12.954 1.00 92.25 85 SER A O 1
ATOM 682 N N . LEU A 1 86 ? -11.603 10.624 12.109 1.00 90.25 86 LEU A N 1
ATOM 683 C CA . LEU A 1 86 ? -11.102 11.030 10.795 1.00 90.25 86 LEU A CA 1
ATOM 684 C C . LEU A 1 86 ? -12.208 10.994 9.731 1.00 90.25 86 LEU A C 1
ATOM 686 O O . LEU A 1 86 ? -13.116 10.162 9.797 1.00 90.25 86 LEU A O 1
ATOM 690 N N . PRO A 1 87 ? -12.126 11.828 8.676 1.00 90.94 87 PRO A N 1
ATOM 691 C CA . PRO A 1 87 ? -13.009 11.702 7.524 1.00 90.94 87 PRO A CA 1
ATOM 692 C C . PRO A 1 87 ? -12.832 10.349 6.825 1.00 90.94 87 PRO A C 1
ATOM 694 O O . PRO A 1 87 ? -11.712 9.947 6.514 1.00 90.94 87 PRO A O 1
ATOM 697 N N . ARG A 1 88 ? -13.940 9.709 6.430 1.00 87.75 88 ARG A N 1
ATOM 698 C CA . ARG A 1 88 ? -13.948 8.400 5.743 1.00 87.75 88 ARG A CA 1
ATOM 699 C C . ARG A 1 88 ? -12.998 8.304 4.546 1.00 87.75 88 ARG A C 1
ATOM 701 O O . ARG A 1 88 ? -12.444 7.243 4.260 1.00 87.75 88 ARG A O 1
ATOM 708 N N . ARG A 1 89 ? -12.820 9.390 3.793 1.00 86.75 89 ARG A N 1
ATOM 709 C CA . ARG A 1 89 ? -11.919 9.428 2.625 1.00 86.75 89 ARG A CA 1
ATOM 710 C C . ARG A 1 89 ? -10.436 9.305 2.997 1.00 86.75 89 ARG A C 1
ATOM 712 O O . ARG A 1 89 ? -9.654 8.856 2.171 1.00 86.75 89 ARG A O 1
ATOM 719 N N . ASN A 1 90 ? -10.084 9.648 4.233 1.00 88.38 90 ASN A N 1
ATOM 720 C CA . ASN A 1 90 ? -8.714 9.694 4.723 1.00 88.38 90 ASN A CA 1
ATOM 721 C C . ASN A 1 90 ? -8.257 8.387 5.369 1.00 88.38 90 ASN A C 1
ATOM 723 O O . ASN A 1 90 ? -7.076 8.263 5.664 1.00 88.38 90 ASN A O 1
ATOM 727 N N . VAL A 1 91 ? -9.162 7.428 5.568 1.00 88.19 91 VAL A N 1
ATOM 728 C CA . VAL A 1 91 ? -8.841 6.087 6.061 1.00 88.19 91 VAL A CA 1
ATOM 729 C C . VAL A 1 91 ? -8.981 5.090 4.920 1.00 88.19 91 VAL A C 1
ATOM 731 O O . VAL A 1 91 ? -9.947 5.105 4.153 1.00 88.19 91 VAL A O 1
ATOM 734 N N . SER A 1 92 ? -8.028 4.181 4.798 1.00 89.12 92 SER A N 1
ATOM 735 C CA . SER A 1 92 ? -8.101 3.050 3.883 1.00 89.12 92 SER A CA 1
ATOM 736 C C . SER A 1 92 ? -7.667 1.779 4.596 1.00 89.12 92 SER A C 1
ATOM 738 O O . SER A 1 92 ? -6.921 1.809 5.567 1.00 89.12 92 SER A O 1
ATOM 740 N N . LEU A 1 93 ? -8.204 0.651 4.149 1.00 87.06 93 LEU A N 1
ATOM 741 C CA . LEU A 1 93 ? -7.788 -0.661 4.626 1.00 87.06 93 LEU A CA 1
ATOM 742 C C . LEU A 1 93 ? -7.041 -1.326 3.485 1.00 87.06 93 LEU A C 1
ATOM 744 O O . LEU A 1 93 ? -7.533 -1.294 2.355 1.00 87.06 93 LEU A O 1
ATOM 748 N N . SER A 1 94 ? -5.907 -1.951 3.761 1.00 83.50 94 SER A N 1
ATOM 749 C CA . SER A 1 94 ? -5.211 -2.779 2.773 1.00 83.50 94 SER A CA 1
ATOM 750 C C . SER A 1 94 ? -6.050 -4.000 2.362 1.00 83.50 94 SER A C 1
ATOM 752 O O . SER A 1 94 ? -7.184 -4.221 2.811 1.00 83.50 94 SER A O 1
ATOM 754 N N . ILE A 1 95 ? -5.496 -4.814 1.465 1.00 79.19 95 ILE A N 1
ATOM 755 C CA . ILE A 1 95 ? -6.083 -6.104 1.109 1.00 79.19 95 ILE A CA 1
ATOM 756 C C . ILE A 1 95 ? -6.097 -6.994 2.353 1.00 79.19 95 ILE A C 1
ATOM 758 O O . ILE A 1 95 ? -5.05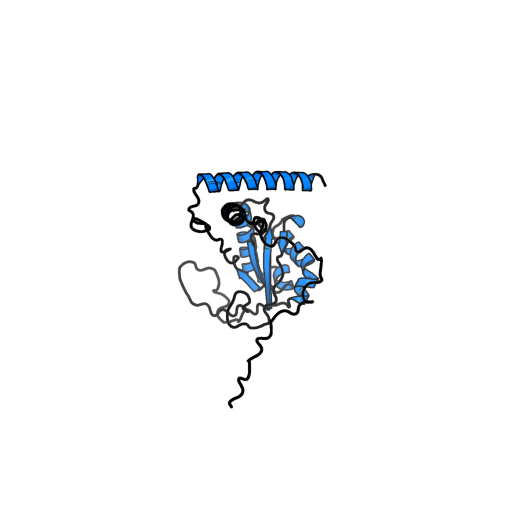2 -7.301 2.925 1.00 79.19 95 ILE A O 1
ATOM 762 N N . ILE A 1 96 ? -7.289 -7.456 2.730 1.00 78.19 96 ILE A N 1
ATOM 763 C CA . ILE A 1 96 ? -7.446 -8.417 3.819 1.00 78.19 96 ILE A CA 1
ATOM 764 C C . ILE A 1 96 ? -6.792 -9.735 3.384 1.00 78.19 96 ILE A C 1
ATOM 766 O O . ILE A 1 96 ? -7.029 -10.236 2.287 1.00 78.19 96 ILE A O 1
ATOM 770 N N . ARG A 1 97 ? -5.921 -10.292 4.215 1.00 74.88 97 ARG A N 1
ATOM 771 C CA . ARG A 1 97 ? -5.184 -11.526 3.933 1.00 74.88 97 ARG A CA 1
ATOM 772 C C . ARG A 1 97 ? -5.835 -12.677 4.685 1.00 74.88 97 ARG A C 1
ATOM 774 O O . ARG A 1 97 ? -6.081 -12.559 5.883 1.00 74.88 97 ARG A O 1
ATOM 781 N N . ASN A 1 98 ? -6.101 -13.785 3.991 1.00 77.75 98 ASN A N 1
ATOM 782 C CA . ASN A 1 98 ? -6.559 -15.024 4.618 1.00 77.75 98 ASN A CA 1
ATOM 783 C C . ASN A 1 98 ? -5.358 -15.772 5.220 1.00 77.75 98 ASN A C 1
ATOM 785 O O . ASN A 1 98 ? -4.431 -16.143 4.498 1.00 77.75 98 ASN A O 1
ATOM 789 N N . MET A 1 99 ? -5.408 -16.012 6.527 1.00 66.88 99 MET A N 1
ATOM 790 C CA . MET A 1 99 ? -4.351 -16.664 7.298 1.00 66.88 99 MET A CA 1
ATOM 791 C C . MET A 1 99 ? -4.628 -18.157 7.544 1.00 66.88 99 MET A C 1
ATOM 793 O O . MET A 1 99 ? -3.735 -18.887 7.958 1.00 66.88 99 MET A O 1
ATOM 797 N N . GLU A 1 100 ? -5.823 -18.671 7.222 1.00 64.19 100 GLU A N 1
ATOM 798 C CA . GLU A 1 100 ? -6.261 -20.038 7.558 1.00 64.19 100 GLU A CA 1
ATOM 799 C C . GLU A 1 100 ? -5.338 -21.151 7.042 1.00 64.19 100 GLU A C 1
ATOM 801 O O . GLU A 1 100 ? -5.226 -22.211 7.665 1.00 64.19 100 GLU A O 1
ATOM 806 N N . LYS A 1 101 ? -4.626 -20.921 5.934 1.00 57.09 101 LYS A N 1
ATOM 807 C CA . LYS A 1 101 ? -3.626 -21.872 5.442 1.00 57.09 101 LYS A CA 1
ATOM 808 C C . LYS A 1 101 ? -2.379 -21.801 6.325 1.00 57.09 101 LYS A C 1
ATOM 810 O O . LYS A 1 101 ? -1.504 -20.975 6.088 1.00 57.09 101 LYS A O 1
ATOM 815 N N . LYS A 1 102 ? -2.274 -22.719 7.299 1.00 50.47 102 LYS A N 1
ATOM 816 C CA . LYS A 1 102 ? -1.046 -22.977 8.074 1.00 50.47 102 LYS A CA 1
ATOM 817 C C . LYS A 1 102 ? 0.134 -23.197 7.120 1.00 50.47 102 LYS A C 1
ATOM 819 O O . LYS A 1 102 ? 0.304 -24.280 6.568 1.00 50.47 102 LYS A O 1
ATOM 824 N N . ARG A 1 103 ? 0.947 -22.166 6.920 1.00 48.44 103 ARG A N 1
ATOM 825 C CA . ARG A 1 103 ? 2.304 -22.279 6.373 1.00 48.44 103 ARG A CA 1
ATOM 826 C C . ARG A 1 103 ? 3.261 -22.359 7.559 1.00 48.44 103 ARG A C 1
ATOM 828 O O . ARG A 1 103 ? 2.917 -21.871 8.622 1.00 48.44 103 ARG A O 1
ATOM 835 N N . SER A 1 104 ? 4.394 -23.041 7.433 1.00 41.41 104 SER A N 1
ATOM 836 C CA . SER A 1 104 ? 5.333 -23.249 8.547 1.00 41.41 104 SER A CA 1
ATOM 837 C C . SER A 1 104 ? 6.306 -22.083 8.741 1.00 41.41 104 SER A C 1
ATOM 839 O O . SER A 1 104 ? 6.860 -21.956 9.827 1.00 41.41 104 SER A O 1
ATOM 841 N N . GLN A 1 105 ? 6.490 -21.224 7.727 1.00 45.47 105 GLN A N 1
ATOM 842 C CA . GLN A 1 105 ? 7.331 -20.019 7.753 1.00 45.47 105 GLN A CA 1
ATOM 843 C C . GLN A 1 105 ? 6.805 -18.959 6.753 1.00 45.47 105 GLN A C 1
ATOM 845 O O . GLN A 1 105 ? 6.247 -19.324 5.713 1.00 45.47 105 GLN A O 1
ATOM 850 N N . GLY A 1 106 ? 6.978 -17.661 7.058 1.00 44.72 106 GLY A N 1
ATOM 851 C CA . GLY A 1 106 ? 6.705 -16.517 6.160 1.00 44.72 106 GLY A CA 1
ATOM 852 C C . GLY A 1 106 ? 5.641 -15.507 6.651 1.00 44.72 106 GLY A C 1
ATOM 853 O O . GLY A 1 106 ? 4.908 -15.800 7.594 1.00 44.72 106 GLY A O 1
ATOM 854 N N . PRO A 1 107 ? 5.480 -14.344 5.980 1.00 50.31 107 PRO A N 1
ATOM 855 C CA . PRO A 1 107 ? 4.589 -13.236 6.397 1.00 50.31 107 PRO A CA 1
ATOM 856 C C . PRO A 1 107 ? 3.081 -13.576 6.379 1.00 50.31 107 PRO A C 1
ATOM 858 O O . PRO A 1 107 ? 2.226 -12.770 6.744 1.00 50.31 107 PRO A O 1
ATOM 861 N N . LEU A 1 108 ? 2.729 -14.793 5.953 1.00 46.25 108 LEU A N 1
ATOM 862 C CA . LEU A 1 108 ? 1.366 -15.330 5.875 1.00 46.25 108 LEU A CA 1
ATOM 863 C C . LEU A 1 108 ? 1.075 -16.370 6.977 1.00 46.25 108 LEU A C 1
ATOM 865 O O . LEU A 1 108 ? 0.194 -17.213 6.819 1.00 46.25 108 LEU A O 1
ATOM 869 N N . LEU A 1 109 ? 1.819 -16.342 8.084 1.00 55.34 109 LEU A N 1
ATOM 870 C CA . LEU A 1 109 ? 1.611 -17.227 9.232 1.00 55.34 109 LEU A CA 1
ATOM 871 C C . LEU A 1 109 ? 0.365 -16.854 10.050 1.00 55.34 109 LEU A C 1
ATOM 873 O O . LEU A 1 109 ? 0.212 -15.708 10.476 1.00 55.34 109 LEU A O 1
ATOM 877 N N . ASN A 1 110 ? -0.479 -17.846 10.358 1.00 43.50 110 ASN A N 1
ATOM 878 C CA . ASN A 1 110 ? -1.360 -17.785 11.528 1.00 43.50 110 ASN A CA 1
ATOM 879 C C . ASN A 1 110 ? -0.464 -17.527 12.743 1.00 43.50 110 ASN A C 1
ATOM 881 O O . ASN A 1 110 ? 0.288 -18.421 13.134 1.00 43.50 110 ASN A O 1
ATOM 885 N N . ASN A 1 111 ? -0.515 -16.321 13.307 1.00 47.25 111 ASN A N 1
ATOM 886 C CA . ASN A 1 111 ? 0.274 -15.950 14.478 1.00 47.25 111 ASN A CA 1
ATOM 887 C C . ASN A 1 111 ? -0.223 -16.735 15.699 1.00 47.25 111 ASN A C 1
ATOM 889 O O . ASN A 1 111 ? -0.979 -16.224 16.514 1.00 47.25 111 ASN A O 1
ATOM 893 N N . VAL A 1 112 ? 0.207 -17.986 15.830 1.00 43.62 112 VAL A N 1
ATOM 894 C CA . VAL A 1 112 ? 0.232 -18.700 17.102 1.00 43.62 112 VAL A CA 1
ATOM 895 C C . VAL A 1 112 ? 1.625 -18.451 17.668 1.00 43.62 112 VAL A C 1
ATOM 897 O O . VAL A 1 112 ? 2.515 -19.279 17.510 1.00 43.62 112 VAL A O 1
ATOM 900 N N . HIS A 1 113 ? 1.860 -17.266 18.233 1.00 41.53 113 HIS A N 1
ATOM 901 C CA . HIS A 1 113 ? 3.101 -17.014 18.964 1.00 41.53 113 HIS A CA 1
ATOM 902 C C . HIS A 1 113 ? 3.012 -17.685 20.343 1.00 41.53 113 HIS A C 1
ATOM 904 O O . HIS A 1 113 ? 2.163 -17.290 21.142 1.00 41.53 113 HIS A O 1
ATOM 910 N N . PRO A 1 114 ? 3.894 -18.637 20.690 1.00 34.56 114 PRO A N 1
ATOM 911 C CA . PRO A 1 114 ? 4.497 -18.620 22.009 1.00 34.56 114 PRO A CA 1
ATOM 912 C C . PRO A 1 114 ? 5.517 -17.474 22.012 1.00 34.56 114 PRO A C 1
ATOM 914 O O . PRO A 1 114 ? 6.392 -17.414 21.151 1.00 34.56 114 PRO A O 1
ATOM 917 N N . VAL A 1 115 ? 5.365 -16.530 22.934 1.00 34.50 115 VAL A N 1
ATOM 918 C CA . VAL A 1 115 ? 6.310 -15.426 23.142 1.00 34.50 115 VAL A CA 1
ATOM 919 C C . VAL A 1 115 ? 7.662 -16.005 23.587 1.00 34.50 115 VAL A C 1
ATOM 921 O O . VAL A 1 115 ? 7.697 -16.655 24.633 1.00 34.50 115 VAL A O 1
ATOM 924 N N . PRO A 1 116 ? 8.785 -15.779 22.877 1.00 35.31 116 PRO A N 1
ATOM 925 C CA . PRO A 1 116 ? 10.107 -15.902 23.468 1.00 35.31 116 PRO A CA 1
ATOM 926 C C . PRO A 1 116 ? 10.537 -14.520 24.001 1.00 35.31 116 PRO A C 1
ATOM 928 O O . PRO A 1 116 ? 10.800 -13.599 23.234 1.00 35.31 116 PRO A O 1
ATOM 931 N N . SER A 1 117 ? 10.550 -14.390 25.329 1.00 30.80 117 SER A N 1
ATOM 932 C CA . SER A 1 117 ? 11.072 -13.276 26.154 1.00 30.80 117 SER A CA 1
ATOM 933 C C . SER A 1 117 ? 12.563 -12.934 25.901 1.00 30.80 117 SER A C 1
ATOM 935 O O . SER A 1 117 ? 13.261 -13.764 25.319 1.00 30.80 117 SER A O 1
ATOM 937 N N . PRO A 1 118 ? 13.162 -11.898 26.543 1.00 49.97 118 PRO A N 1
ATOM 938 C CA . PRO A 1 118 ? 12.708 -10.519 26.808 1.00 49.97 118 PRO A CA 1
ATOM 939 C C . PRO A 1 118 ? 13.841 -9.466 26.581 1.00 49.97 118 PRO A C 1
ATOM 941 O O . PRO A 1 118 ? 14.993 -9.705 26.933 1.00 49.97 118 PRO A O 1
ATOM 944 N N . SER A 1 119 ? 13.539 -8.248 26.110 1.00 34.44 119 SER A N 1
ATOM 945 C CA . SER A 1 119 ? 14.415 -7.079 26.355 1.00 34.44 119 SER A CA 1
ATOM 946 C C . SER A 1 119 ? 13.646 -5.755 26.250 1.00 34.44 119 SER A C 1
ATOM 948 O O . SER A 1 119 ? 13.379 -5.268 25.157 1.00 34.44 119 SER A O 1
ATOM 950 N N . ASN A 1 120 ? 13.320 -5.192 27.416 1.00 34.94 120 ASN A N 1
ATOM 951 C CA . ASN A 1 120 ? 13.017 -3.781 27.688 1.00 34.94 120 ASN A CA 1
ATOM 952 C C . ASN A 1 120 ? 11.924 -3.090 26.860 1.00 34.94 120 ASN A C 1
ATOM 954 O O . ASN A 1 120 ? 12.183 -2.147 26.121 1.00 34.94 120 ASN A O 1
ATOM 958 N N . THR A 1 121 ? 10.678 -3.500 27.081 1.00 33.44 121 THR A N 1
ATOM 959 C CA . THR A 1 121 ? 9.573 -2.630 27.538 1.00 33.44 121 THR A CA 1
ATOM 960 C C . THR A 1 121 ? 8.363 -3.535 27.760 1.00 33.44 121 THR A C 1
ATOM 962 O O . THR A 1 121 ? 7.912 -4.225 26.851 1.00 33.44 121 THR A O 1
ATOM 965 N N . GLU A 1 122 ? 7.892 -3.623 29.002 1.00 39.81 122 GLU A N 1
ATOM 966 C CA . GLU A 1 122 ? 6.675 -4.354 29.356 1.00 39.81 122 GLU A CA 1
ATOM 967 C C . GLU A 1 122 ? 5.471 -3.671 28.694 1.00 39.81 122 GLU A C 1
ATOM 969 O O . GLU A 1 122 ? 4.908 -2.728 29.236 1.00 39.81 122 GLU A O 1
ATOM 974 N N . ILE A 1 123 ? 5.082 -4.131 27.504 1.00 39.94 123 ILE A N 1
ATOM 975 C CA . ILE A 1 123 ? 3.816 -3.755 26.865 1.00 39.94 123 ILE A CA 1
ATOM 976 C C . ILE A 1 123 ? 2.915 -4.990 26.907 1.00 39.94 123 ILE A C 1
ATOM 978 O O . ILE A 1 123 ? 2.965 -5.859 26.040 1.00 39.94 123 ILE A O 1
ATOM 982 N N . LEU A 1 124 ? 2.195 -5.111 28.024 1.00 35.66 124 LEU A N 1
ATOM 983 C CA . LEU A 1 124 ? 0.846 -5.676 28.186 1.00 35.66 124 LEU A CA 1
ATOM 984 C C . LEU A 1 124 ? 0.437 -6.927 27.378 1.00 35.66 124 LEU A C 1
ATOM 986 O O . LEU A 1 124 ? -0.734 -7.168 27.099 1.00 35.66 124 LEU A O 1
ATOM 990 N N . ALA A 1 125 ? 1.370 -7.853 27.164 1.00 35.34 125 ALA A N 1
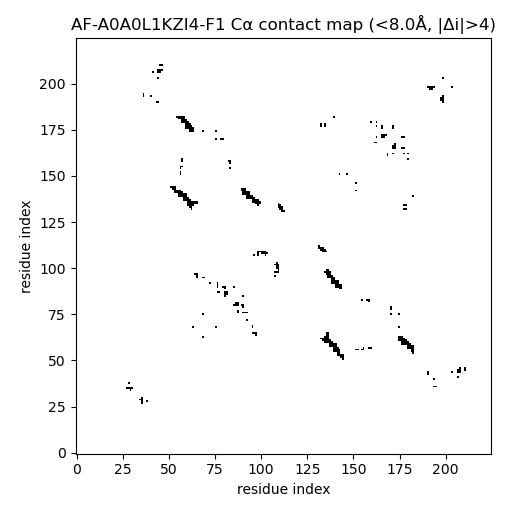ATOM 991 C CA . ALA A 1 125 ? 1.059 -9.268 26.938 1.00 35.34 125 ALA A CA 1
ATOM 992 C C . ALA A 1 125 ? 0.775 -10.030 28.257 1.00 35.34 125 ALA A C 1
ATOM 994 O O . ALA A 1 125 ? 0.777 -11.262 28.285 1.00 35.34 125 ALA A O 1
ATOM 995 N N . THR A 1 126 ? 0.552 -9.330 29.373 1.00 37.00 126 THR A N 1
ATOM 996 C CA . THR A 1 126 ? 0.505 -9.914 30.724 1.00 37.00 126 THR A CA 1
ATOM 997 C C . THR A 1 126 ? -0.846 -10.494 31.145 1.00 37.00 126 THR A C 1
ATOM 999 O O . THR A 1 126 ? -0.885 -11.196 32.149 1.00 37.00 126 THR A O 1
ATOM 1002 N N . ASN A 1 127 ? -1.926 -10.337 30.367 1.00 35.16 127 ASN A N 1
ATOM 1003 C CA . ASN A 1 127 ? -3.239 -10.915 30.722 1.00 35.16 127 ASN A CA 1
ATOM 1004 C C . ASN A 1 127 ? -3.709 -12.103 29.861 1.00 35.16 127 ASN A C 1
ATOM 1006 O O . ASN A 1 127 ? -4.818 -12.591 30.064 1.00 35.16 127 ASN A O 1
ATOM 1010 N N . ASN A 1 128 ? -2.897 -12.624 28.932 1.00 37.75 128 ASN A N 1
ATOM 1011 C CA . ASN A 1 128 ? -3.284 -13.784 28.104 1.00 37.75 128 ASN A CA 1
ATOM 1012 C C . ASN A 1 128 ? -2.142 -14.788 27.857 1.00 37.75 128 ASN A C 1
ATOM 1014 O O . ASN A 1 128 ? -2.086 -15.438 26.810 1.00 37.75 128 ASN A O 1
ATOM 1018 N N . ILE A 1 129 ? -1.249 -14.973 28.832 1.00 30.92 129 ILE A N 1
ATOM 1019 C CA . ILE A 1 129 ? -0.255 -16.054 28.802 1.00 30.92 129 ILE A CA 1
ATOM 1020 C C . ILE A 1 129 ? -1.008 -17.399 28.859 1.00 30.92 129 ILE A C 1
ATOM 1022 O O . ILE A 1 129 ? -1.451 -17.833 29.917 1.00 30.92 129 ILE A O 1
ATOM 1026 N N . GLY A 1 130 ? -1.208 -18.035 27.697 1.00 31.38 130 GLY A N 1
ATOM 1027 C CA . GLY A 1 130 ? -1.811 -19.371 27.564 1.00 31.38 130 GLY A CA 1
ATOM 1028 C C . GLY A 1 130 ? -3.026 -19.495 26.633 1.00 31.38 130 GLY A C 1
ATOM 1029 O O . GLY A 1 130 ? -3.462 -20.615 26.372 1.00 31.38 130 GLY A O 1
ATOM 1030 N N . ARG A 1 131 ? -3.574 -18.402 26.081 1.00 41.31 131 ARG A N 1
ATOM 1031 C CA . ARG A 1 131 ? -4.651 -18.484 25.075 1.00 41.31 131 ARG A CA 1
ATOM 1032 C C . ARG A 1 131 ? -4.074 -18.331 23.673 1.00 41.31 131 ARG A C 1
ATOM 1034 O O . ARG A 1 131 ? -3.569 -17.276 23.314 1.00 41.31 131 ARG A O 1
ATOM 1041 N N . SER A 1 132 ? -4.172 -19.380 22.859 1.00 48.12 132 SER A N 1
ATOM 1042 C CA . SER A 1 132 ? -3.872 -19.308 21.428 1.00 48.12 132 SER A CA 1
ATOM 1043 C C . SER A 1 132 ? -4.777 -18.264 20.764 1.00 48.12 132 SER A C 1
ATOM 1045 O O . SER A 1 132 ? -5.971 -18.515 20.580 1.00 48.12 132 SER A O 1
ATOM 1047 N N . VAL A 1 133 ? -4.231 -17.098 20.415 1.00 58.28 133 VAL A N 1
ATOM 1048 C CA . VAL A 1 133 ? -4.952 -16.076 19.649 1.00 58.28 133 VAL A CA 1
ATOM 1049 C C . VAL A 1 133 ? -5.116 -16.600 18.225 1.00 58.28 133 VAL A C 1
ATOM 1051 O O . VAL A 1 133 ? -4.160 -16.696 17.458 1.00 58.28 133 VAL A O 1
ATOM 1054 N N . ILE A 1 134 ? -6.333 -17.011 17.875 1.00 67.38 134 ILE A N 1
ATOM 1055 C CA . ILE A 1 134 ? -6.642 -17.446 16.514 1.00 67.38 134 ILE A CA 1
ATOM 1056 C C . ILE A 1 134 ? -6.836 -16.184 15.674 1.00 67.38 134 ILE A C 1
ATOM 1058 O O . ILE A 1 134 ? -7.850 -15.503 15.810 1.00 67.38 134 ILE A O 1
ATOM 1062 N N . VAL A 1 135 ? -5.872 -15.893 14.804 1.00 76.12 135 VAL A N 1
ATOM 1063 C CA . VAL A 1 135 ? -5.966 -14.841 13.785 1.00 76.12 135 VAL A CA 1
ATOM 1064 C C . VAL A 1 135 ? -6.216 -15.515 12.444 1.00 76.12 135 VAL A C 1
ATOM 1066 O O . VAL A 1 135 ? -5.308 -16.131 11.904 1.00 76.12 135 VAL A O 1
ATOM 1069 N N . ARG A 1 136 ? -7.436 -15.425 11.908 1.00 76.75 136 ARG A N 1
ATOM 1070 C CA . ARG A 1 136 ? -7.808 -15.997 10.599 1.00 76.75 136 ARG A CA 1
ATOM 1071 C C . ARG A 1 136 ? -7.656 -15.004 9.457 1.00 76.75 136 ARG A C 1
ATOM 1073 O O . ARG A 1 136 ? -7.512 -15.416 8.308 1.00 76.75 136 ARG A O 1
ATOM 1080 N N . SER A 1 137 ? -7.664 -13.715 9.777 1.00 83.00 137 SER A N 1
ATOM 1081 C CA . SER A 1 137 ? -7.559 -12.638 8.803 1.00 83.00 137 SER A CA 1
ATOM 1082 C C . SER A 1 137 ? -6.664 -11.524 9.324 1.00 83.00 137 SER A C 1
ATOM 1084 O O . SER A 1 137 ? -6.726 -11.206 10.508 1.00 83.00 137 SER A O 1
ATOM 1086 N N . LYS A 1 138 ? -5.862 -10.910 8.452 1.00 85.38 138 LYS A N 1
ATOM 1087 C CA . LYS A 1 138 ? -5.060 -9.717 8.773 1.00 85.38 138 LYS A CA 1
ATOM 1088 C C . LYS A 1 138 ? -5.283 -8.617 7.748 1.00 85.38 138 LYS A C 1
ATOM 1090 O O . LYS A 1 138 ? -5.462 -8.917 6.571 1.00 85.38 138 LYS A O 1
ATOM 1095 N N . PHE A 1 139 ? -5.241 -7.365 8.174 1.00 85.69 139 PHE A N 1
ATOM 1096 C CA . PHE A 1 139 ? -5.260 -6.209 7.288 1.00 85.69 139 PHE A CA 1
ATOM 1097 C C . PHE A 1 139 ? -4.582 -5.020 7.965 1.00 85.69 139 PHE A C 1
ATOM 1099 O O . PHE A 1 139 ? -4.663 -4.834 9.172 1.00 85.69 139 PHE A O 1
ATOM 1106 N N . GLU A 1 140 ? -3.912 -4.207 7.171 1.00 88.31 140 GLU A N 1
ATOM 1107 C CA . GLU A 1 140 ? -3.351 -2.926 7.589 1.00 88.31 140 GLU A CA 1
ATOM 1108 C C . GLU A 1 140 ? -4.394 -1.807 7.504 1.00 88.31 140 GLU A C 1
ATOM 1110 O O . GLU A 1 140 ? -5.144 -1.729 6.523 1.00 88.31 140 GLU A O 1
ATOM 1115 N N . VAL A 1 141 ? -4.406 -0.936 8.513 1.00 88.44 141 VAL A N 1
ATOM 1116 C CA . VAL A 1 141 ? -5.117 0.348 8.515 1.00 88.44 141 VAL A CA 1
ATOM 1117 C C . VAL A 1 141 ? -4.163 1.410 8.009 1.00 88.44 141 VAL A C 1
ATOM 1119 O O . VAL A 1 141 ? -3.072 1.535 8.537 1.00 88.44 141 VAL A O 1
ATOM 1122 N N . GLN A 1 142 ? -4.559 2.183 7.012 1.00 89.00 142 GLN A N 1
ATOM 1123 C CA . GLN A 1 142 ? -3.739 3.204 6.369 1.00 89.00 142 GLN A CA 1
ATOM 1124 C C . GLN A 1 142 ? -4.471 4.543 6.435 1.00 89.00 142 GLN A C 1
ATOM 1126 O O . GLN A 1 142 ? -5.699 4.589 6.318 1.00 89.00 142 GLN A O 1
ATOM 1131 N N . VAL A 1 143 ? -3.723 5.635 6.564 1.00 87.50 143 VAL A N 1
ATOM 1132 C CA . VAL A 1 143 ? -4.272 6.996 6.510 1.00 87.50 143 VAL A CA 1
ATOM 1133 C C . VAL A 1 143 ? -3.665 7.799 5.372 1.00 87.50 143 VAL A C 1
ATOM 1135 O O . VAL A 1 143 ? -2.621 7.438 4.835 1.00 87.50 143 VAL A O 1
ATOM 1138 N N . SER A 1 144 ? -4.353 8.872 4.985 1.00 83.62 144 SER A N 1
ATOM 1139 C CA . SER A 1 144 ? -3.921 9.778 3.922 1.00 83.62 144 SER A CA 1
ATOM 1140 C C . SER A 1 144 ? -2.476 10.246 4.113 1.00 83.62 144 SER A C 1
ATOM 1142 O O . SER A 1 144 ? -2.048 10.582 5.218 1.00 83.62 144 SER A O 1
ATOM 1144 N N . SER A 1 145 ? -1.750 10.354 3.003 1.00 75.56 145 SER A N 1
ATOM 1145 C CA . SER A 1 145 ? -0.402 10.918 2.953 1.00 75.56 145 SER A CA 1
ATOM 1146 C C . SER A 1 145 ? -0.345 12.416 3.240 1.00 75.56 145 SER A C 1
ATOM 1148 O O . SER A 1 145 ? 0.742 12.948 3.426 1.00 75.56 145 SER A O 1
ATOM 1150 N N . SER A 1 146 ? -1.498 13.090 3.275 1.00 80.88 146 SER A N 1
ATOM 1151 C CA . SER A 1 146 ? -1.607 14.498 3.665 1.00 80.88 146 SER A CA 1
ATOM 1152 C C . SER A 1 146 ? -1.277 14.748 5.139 1.00 80.88 146 SER A C 1
ATOM 1154 O O . SER A 1 146 ? -1.064 15.895 5.511 1.00 80.88 146 SER A O 1
ATOM 1156 N N . TYR A 1 147 ? -1.284 13.706 5.977 1.00 83.19 147 TYR A N 1
ATOM 1157 C CA . TYR A 1 147 ? -0.907 13.810 7.384 1.00 83.19 147 TYR A CA 1
ATOM 1158 C C . TYR A 1 147 ? 0.600 13.649 7.562 1.00 83.19 147 TYR A C 1
ATOM 1160 O O . TYR A 1 147 ? 1.237 12.786 6.947 1.00 83.19 147 TYR A O 1
ATOM 1168 N N . SER A 1 148 ? 1.156 14.456 8.454 1.00 83.56 148 SER A N 1
ATOM 1169 C CA . SER A 1 148 ? 2.558 14.401 8.848 1.00 83.56 148 SER A CA 1
ATOM 1170 C C . SER A 1 148 ? 2.910 13.067 9.519 1.00 83.56 148 SER A C 1
ATOM 1172 O O . SER A 1 148 ? 2.053 12.262 9.894 1.00 83.56 148 SER A O 1
ATOM 1174 N N . LEU A 1 149 ? 4.207 12.788 9.666 1.00 78.31 149 LEU A N 1
ATOM 1175 C CA . LEU A 1 149 ? 4.652 11.603 10.402 1.00 78.31 149 LEU A CA 1
ATOM 1176 C C . LEU A 1 149 ? 4.178 11.633 11.864 1.00 78.31 149 LEU A C 1
ATOM 1178 O O . LEU A 1 149 ? 3.714 10.613 12.359 1.00 78.31 149 LEU A O 1
ATOM 1182 N N . GLU A 1 150 ? 4.236 12.794 12.517 1.00 80.81 150 GLU A N 1
ATOM 1183 C CA . GLU A 1 150 ? 3.825 12.969 13.916 1.00 80.81 150 GLU A CA 1
ATOM 1184 C C . GLU A 1 150 ? 2.333 12.689 14.115 1.00 80.81 150 GLU A C 1
ATOM 1186 O O . GLU A 1 150 ? 1.964 11.915 14.996 1.00 80.81 150 GLU A O 1
ATOM 1191 N N . GLU A 1 151 ? 1.476 13.233 13.245 1.00 86.56 151 GLU A N 1
ATOM 1192 C CA . GLU A 1 151 ? 0.031 12.972 13.281 1.00 86.56 151 GLU A CA 1
ATOM 1193 C C . GLU A 1 151 ? -0.272 11.485 13.085 1.00 86.56 151 GLU A C 1
ATOM 1195 O O . GLU A 1 151 ? -1.086 10.905 13.797 1.00 86.56 151 GLU A O 1
ATOM 1200 N N . ARG A 1 152 ? 0.430 10.828 12.157 1.00 83.69 152 ARG A N 1
ATOM 1201 C CA . ARG A 1 152 ? 0.264 9.389 11.919 1.00 83.69 152 ARG A CA 1
ATOM 1202 C C . ARG A 1 152 ? 0.698 8.552 13.115 1.00 83.69 152 ARG A C 1
ATOM 1204 O O . ARG A 1 152 ? 0.002 7.605 13.466 1.00 83.69 152 ARG A O 1
ATOM 1211 N N . VAL A 1 153 ? 1.803 8.907 13.765 1.00 82.00 153 VAL A N 1
ATOM 1212 C CA . VAL A 1 153 ? 2.238 8.245 15.003 1.00 82.00 153 VAL A CA 1
ATOM 1213 C C . VAL A 1 153 ? 1.200 8.437 16.111 1.00 82.00 153 VAL A C 1
ATOM 1215 O O . VAL A 1 153 ? 0.892 7.475 16.812 1.00 82.00 153 VAL A O 1
ATOM 1218 N N . ALA A 1 154 ? 0.600 9.626 16.226 1.00 85.69 154 ALA A N 1
ATOM 1219 C CA . ALA A 1 154 ? -0.477 9.880 17.180 1.00 85.69 154 ALA A CA 1
ATOM 1220 C C . ALA A 1 154 ? -1.717 9.010 16.900 1.00 85.69 154 ALA A C 1
ATOM 1222 O O . ALA A 1 154 ? -2.205 8.348 17.814 1.00 85.69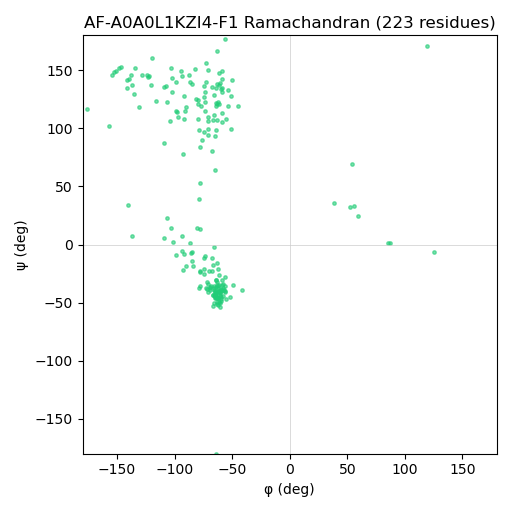 154 ALA A O 1
ATOM 1223 N N . PHE A 1 155 ? -2.166 8.912 15.641 1.00 89.00 155 PHE A N 1
ATOM 1224 C CA . PHE A 1 155 ? -3.282 8.032 15.261 1.00 89.00 155 PHE A CA 1
ATOM 1225 C C . PHE A 1 155 ? -2.974 6.548 15.509 1.00 89.00 155 PHE A C 1
ATOM 1227 O O . PHE A 1 155 ? -3.853 5.789 15.914 1.00 89.00 155 PHE A O 1
ATOM 1234 N N . ALA A 1 156 ? -1.732 6.113 15.274 1.00 85.94 156 ALA A N 1
ATOM 1235 C CA . ALA A 1 156 ? -1.309 4.747 15.576 1.00 85.94 156 ALA A CA 1
ATOM 1236 C C . ALA A 1 156 ? -1.339 4.472 17.087 1.00 85.94 156 ALA A C 1
ATOM 1238 O O . ALA A 1 156 ? -1.841 3.430 17.500 1.00 85.94 156 ALA A O 1
ATOM 1239 N N . ALA A 1 157 ? -0.857 5.403 17.913 1.00 83.69 157 ALA A N 1
ATOM 1240 C CA . ALA A 1 157 ? -0.905 5.275 19.368 1.00 83.69 157 ALA A CA 1
ATOM 1241 C C . ALA A 1 157 ? -2.349 5.242 19.895 1.00 83.69 157 ALA A C 1
ATOM 1243 O O . ALA A 1 157 ? -2.678 4.415 20.742 1.00 83.69 157 ALA A O 1
ATOM 1244 N N . GLU A 1 158 ? -3.231 6.086 19.358 1.00 87.50 158 GLU A N 1
ATOM 1245 C CA . GLU A 1 158 ? -4.654 6.086 19.702 1.00 87.50 158 GLU A CA 1
ATOM 1246 C C . GLU A 1 158 ? -5.315 4.745 19.358 1.00 87.50 158 GLU A C 1
ATOM 1248 O O . GLU A 1 158 ? -5.930 4.116 20.219 1.00 87.50 158 GLU A O 1
ATOM 1253 N N . LEU A 1 159 ? -5.122 4.252 18.130 1.00 85.69 159 LEU A N 1
ATOM 1254 C CA . LEU A 1 159 ? -5.679 2.969 17.699 1.00 85.69 159 LEU A CA 1
ATOM 1255 C C . LEU A 1 159 ? -5.118 1.788 18.503 1.00 85.69 159 LEU A C 1
ATOM 1257 O O . LEU A 1 159 ? -5.842 0.826 18.759 1.00 85.69 159 LEU A O 1
ATOM 1261 N N . TRP A 1 160 ? -3.845 1.860 18.897 1.00 84.50 160 TRP A N 1
ATOM 1262 C CA . TRP A 1 160 ? -3.204 0.877 19.766 1.00 84.50 160 TRP A CA 1
ATOM 1263 C C . TRP A 1 160 ? -3.869 0.838 21.143 1.00 84.50 160 TRP A C 1
ATOM 1265 O O . TRP A 1 160 ? -4.291 -0.233 21.573 1.00 84.50 160 TRP A O 1
ATOM 1275 N N . ASN A 1 161 ? -4.030 1.996 21.789 1.00 84.56 161 ASN A N 1
ATOM 1276 C CA . ASN A 1 161 ? -4.662 2.104 23.107 1.00 84.56 161 ASN A CA 1
ATOM 1277 C C . ASN A 1 161 ? -6.115 1.604 23.069 1.00 84.56 161 ASN A C 1
ATOM 1279 O O . ASN A 1 161 ? -6.530 0.808 23.906 1.00 84.56 161 ASN A O 1
ATOM 1283 N N . LEU A 1 162 ? -6.871 1.984 22.035 1.00 83.31 162 LEU A N 1
ATOM 1284 C CA . LEU A 1 162 ? -8.231 1.488 21.819 1.00 83.31 162 LEU A CA 1
ATOM 1285 C C . LEU A 1 162 ? -8.260 -0.041 21.657 1.00 83.31 162 LEU A C 1
ATOM 1287 O O . LEU A 1 162 ? -9.172 -0.718 22.132 1.00 83.31 162 LEU A O 1
ATOM 1291 N N . ALA A 1 163 ? -7.279 -0.611 20.960 1.00 74.69 163 ALA A N 1
ATOM 1292 C CA . ALA A 1 163 ? -7.228 -2.049 20.734 1.00 74.69 163 ALA A CA 1
ATOM 1293 C C . ALA A 1 163 ? -6.727 -2.838 21.944 1.00 74.69 163 ALA A C 1
ATOM 1295 O O . ALA A 1 163 ? -7.049 -4.018 22.076 1.00 74.69 163 ALA A O 1
ATOM 1296 N N . GLU A 1 164 ? -5.984 -2.209 22.843 1.00 72.06 164 GLU A N 1
ATOM 1297 C CA . GLU A 1 164 ? -5.672 -2.777 24.147 1.00 72.06 164 GLU A CA 1
ATOM 1298 C C . GLU A 1 164 ? -6.945 -2.934 24.994 1.00 72.06 164 GLU A C 1
ATOM 1300 O O . GLU A 1 164 ? -7.198 -4.003 25.557 1.00 72.06 164 GLU A O 1
ATOM 1305 N N . ASP A 1 165 ? -7.838 -1.945 24.924 1.00 70.56 165 ASP A N 1
ATOM 1306 C CA . ASP A 1 165 ? -9.180 -1.979 25.510 1.00 70.56 165 ASP A CA 1
ATOM 1307 C C . ASP A 1 165 ? -10.198 -2.798 24.679 1.00 70.56 165 ASP A C 1
ATOM 1309 O O . ASP A 1 165 ? -11.408 -2.748 24.939 1.00 70.56 165 ASP A O 1
ATOM 1313 N N . SER A 1 166 ? -9.729 -3.600 23.705 1.00 61.94 166 SER A N 1
ATOM 1314 C CA . SER A 1 166 ? -10.514 -4.329 22.683 1.00 61.94 166 SER A CA 1
ATOM 1315 C C . SER A 1 166 ? -11.813 -4.999 23.148 1.00 61.94 166 SER A C 1
ATOM 1317 O O . SER A 1 166 ? -12.807 -4.907 22.419 1.00 61.94 166 SER A O 1
ATOM 1319 N N . PRO A 1 167 ? -11.904 -5.625 24.342 1.00 59.19 167 PRO A N 1
ATOM 1320 C CA . PRO A 1 167 ? -13.158 -6.216 24.793 1.00 59.19 167 PRO A CA 1
ATOM 1321 C C . PRO A 1 167 ? -14.297 -5.205 24.951 1.00 59.19 167 PRO A C 1
ATOM 1323 O O . PRO A 1 167 ? -15.455 -5.613 24.877 1.00 59.19 167 PRO A O 1
ATOM 1326 N N . SER A 1 168 ? -13.993 -3.929 25.200 1.00 61.84 168 SER A N 1
ATOM 1327 C CA . SER A 1 168 ? -14.969 -2.865 25.470 1.00 61.84 168 SER A CA 1
ATOM 1328 C C . SER A 1 168 ? -15.444 -2.130 24.216 1.00 61.84 168 SER A C 1
ATOM 1330 O O . SER A 1 168 ? -16.510 -1.519 24.238 1.00 61.84 168 SER A O 1
ATOM 1332 N N . ILE A 1 169 ? -14.699 -2.237 23.114 1.00 78.81 169 ILE A N 1
ATOM 1333 C CA . ILE A 1 169 ? -15.019 -1.546 21.869 1.00 78.81 169 ILE A CA 1
ATOM 1334 C C . ILE A 1 169 ? -15.895 -2.441 21.003 1.00 78.81 169 ILE A C 1
ATOM 1336 O O . ILE A 1 169 ? -15.459 -3.481 20.499 1.00 78.81 169 ILE A O 1
ATOM 1340 N N . ASP A 1 170 ? -17.134 -2.005 20.779 1.00 82.75 170 ASP A N 1
ATOM 1341 C CA . ASP A 1 170 ? -18.128 -2.761 20.014 1.00 82.75 170 ASP A CA 1
ATOM 1342 C C . ASP A 1 170 ? -17.640 -3.116 18.606 1.00 82.75 170 ASP A C 1
ATOM 1344 O O . ASP A 1 170 ? -17.895 -4.223 18.136 1.00 82.75 170 ASP A O 1
ATOM 1348 N N . LEU A 1 171 ? -16.867 -2.237 17.959 1.00 85.62 171 LEU A N 1
ATOM 1349 C CA . LEU A 1 171 ? -16.273 -2.508 16.650 1.00 85.62 171 LEU A CA 1
ATOM 1350 C C . LEU A 1 171 ? -15.309 -3.704 16.687 1.00 85.62 171 LEU A C 1
ATOM 1352 O O . LEU A 1 171 ? -15.413 -4.619 15.866 1.00 85.62 171 LEU A O 1
ATOM 1356 N N . PHE A 1 172 ? -14.377 -3.718 17.642 1.00 85.06 172 PHE A N 1
ATOM 1357 C CA . PHE A 1 172 ? -13.376 -4.780 17.762 1.00 85.06 172 PHE A CA 1
ATOM 1358 C C . PHE A 1 172 ? -14.006 -6.095 18.193 1.00 85.06 172 PHE A C 1
ATOM 1360 O O . PHE A 1 172 ? -13.663 -7.141 17.640 1.00 85.06 172 PHE A O 1
ATOM 1367 N N . ARG A 1 173 ? -15.013 -6.044 19.067 1.00 83.75 173 ARG A N 1
ATOM 1368 C CA . ARG A 1 173 ? -15.825 -7.208 19.422 1.00 83.75 173 ARG A CA 1
ATOM 1369 C C . ARG A 1 173 ? -16.605 -7.746 18.220 1.00 83.75 173 ARG A C 1
ATOM 1371 O O . ARG A 1 173 ? -16.541 -8.944 17.949 1.00 83.75 173 ARG A O 1
ATOM 1378 N N . HIS A 1 174 ? -17.308 -6.883 17.485 1.00 87.75 174 HIS A N 1
ATOM 1379 C CA . HIS A 1 174 ? -18.139 -7.266 16.340 1.00 87.75 174 HIS A CA 1
ATOM 1380 C C . HIS A 1 174 ? -17.312 -7.898 15.217 1.00 87.75 174 HIS A C 1
ATOM 1382 O O . HIS A 1 174 ? -17.718 -8.906 14.640 1.00 87.75 174 HIS A O 1
ATOM 1388 N N . TYR A 1 175 ? -16.129 -7.344 14.939 1.00 87.88 175 TYR A N 1
ATOM 1389 C CA . TYR A 1 175 ? -15.223 -7.857 13.913 1.00 87.88 175 TYR A CA 1
ATOM 1390 C C . TYR A 1 175 ? -14.167 -8.835 14.445 1.00 87.88 175 TYR A C 1
ATOM 1392 O O . TYR A 1 175 ? -13.282 -9.249 13.693 1.00 87.88 175 TYR A O 1
ATOM 1400 N N . GLY A 1 176 ? -14.254 -9.238 15.715 1.00 86.00 176 GLY A N 1
ATOM 1401 C CA . GLY A 1 176 ? -13.360 -10.206 16.350 1.00 86.00 176 GLY A CA 1
ATOM 1402 C C . GLY A 1 176 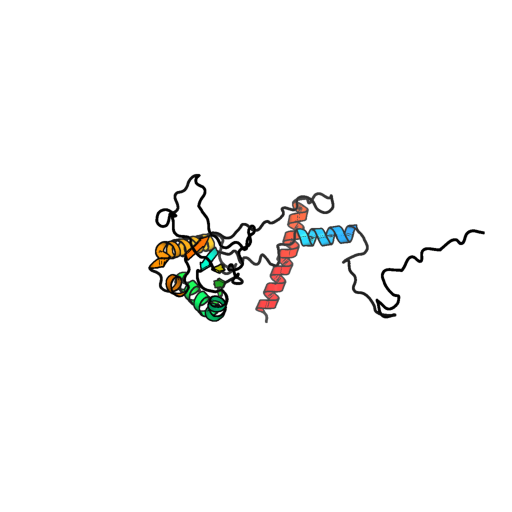? -11.877 -9.836 16.272 1.00 86.00 176 GLY A C 1
ATOM 1403 O O . GLY A 1 176 ? -11.051 -10.742 16.118 1.00 86.00 176 GLY A O 1
ATOM 1404 N N . ILE A 1 177 ? -11.555 -8.538 16.314 1.00 85.44 177 ILE A N 1
ATOM 1405 C CA . ILE A 1 177 ? -10.192 -7.995 16.254 1.00 85.44 177 ILE A CA 1
ATOM 1406 C C . ILE A 1 177 ? -9.501 -8.263 17.592 1.00 85.44 177 ILE A C 1
ATOM 1408 O O . ILE A 1 177 ? -9.910 -7.765 18.638 1.00 85.44 177 ILE A O 1
ATOM 1412 N N . ASN A 1 178 ? -8.465 -9.095 17.549 1.00 79.88 178 ASN A N 1
ATOM 1413 C CA . ASN A 1 178 ? -7.794 -9.652 18.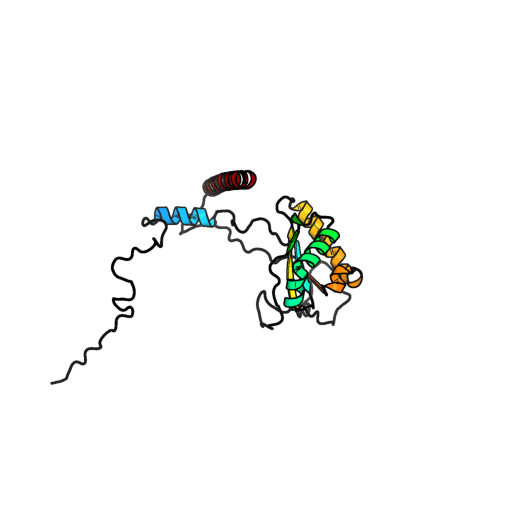725 1.00 79.88 178 ASN A CA 1
ATOM 1414 C C . ASN A 1 178 ? -6.263 -9.656 18.603 1.00 79.88 178 ASN A C 1
ATOM 1416 O O . ASN A 1 178 ? -5.576 -10.245 19.435 1.00 79.88 178 ASN A O 1
ATOM 1420 N N . PHE A 1 179 ? -5.733 -9.043 17.547 1.00 81.12 179 PHE A N 1
ATOM 1421 C CA . PHE A 1 179 ? -4.308 -8.908 17.297 1.00 81.12 179 PHE A CA 1
ATOM 1422 C C . PHE A 1 179 ? -4.038 -7.528 16.714 1.00 81.12 179 PHE A C 1
ATOM 1424 O O . PHE A 1 179 ? -4.730 -7.108 15.788 1.00 81.12 179 PHE A O 1
ATOM 1431 N N . VAL A 1 180 ? -3.011 -6.860 17.228 1.00 82.31 180 VAL A N 1
ATOM 1432 C CA . VAL A 1 180 ? -2.519 -5.579 16.726 1.00 82.31 180 VAL A CA 1
ATOM 1433 C C . VAL A 1 180 ? -1.000 -5.626 16.703 1.00 82.31 180 VAL A C 1
ATOM 1435 O O . VAL A 1 180 ? -0.377 -6.143 17.628 1.00 82.31 180 VAL A O 1
ATOM 1438 N N . ALA A 1 181 ? -0.404 -5.122 15.630 1.00 78.94 181 ALA A N 1
ATOM 1439 C CA . ALA A 1 181 ? 1.038 -4.980 15.497 1.00 78.94 181 ALA A CA 1
ATOM 1440 C C . ALA A 1 181 ? 1.372 -3.741 14.671 1.00 78.94 181 ALA A C 1
ATOM 1442 O O . ALA A 1 181 ? 0.601 -3.350 13.796 1.00 78.94 181 ALA A O 1
ATOM 1443 N N . PHE A 1 182 ? 2.547 -3.163 14.899 1.00 74.31 182 PHE A N 1
ATOM 1444 C CA . PHE A 1 182 ? 3.122 -2.221 13.944 1.00 74.31 182 PHE A CA 1
ATOM 1445 C C . PHE A 1 182 ? 3.370 -2.922 12.600 1.00 74.31 182 PHE A C 1
ATOM 1447 O O . PHE A 1 182 ? 3.602 -4.137 12.579 1.00 74.31 182 PHE A O 1
ATOM 1454 N N . PRO A 1 183 ? 3.259 -2.202 11.471 1.00 69.31 183 PRO A N 1
ATOM 1455 C CA . PRO A 1 183 ? 3.567 -2.781 10.170 1.00 69.31 183 PRO A CA 1
ATOM 1456 C C . PRO A 1 183 ? 5.011 -3.280 10.112 1.00 69.31 183 PRO A C 1
ATOM 1458 O O . PRO A 1 183 ? 5.905 -2.733 10.760 1.00 69.31 183 PRO A O 1
ATOM 1461 N N . GLU A 1 184 ? 5.238 -4.321 9.316 1.00 62.00 184 GLU A N 1
ATOM 1462 C CA . GLU A 1 184 ? 6.597 -4.766 9.018 1.00 62.00 184 GLU A CA 1
ATOM 1463 C C . GLU A 1 184 ? 7.333 -3.648 8.257 1.00 62.00 184 GLU A C 1
ATOM 1465 O O . GLU A 1 184 ? 6.729 -3.003 7.395 1.00 62.00 184 GLU A O 1
ATOM 1470 N N . PRO A 1 185 ? 8.612 -3.375 8.573 1.00 58.62 185 PRO A N 1
ATOM 1471 C CA . PRO A 1 185 ? 9.366 -2.342 7.880 1.00 58.62 185 PRO A CA 1
ATOM 1472 C C . PRO A 1 185 ? 9.450 -2.663 6.383 1.00 58.62 185 PRO A C 1
ATOM 1474 O O . PRO A 1 185 ? 9.769 -3.791 5.998 1.00 58.62 185 PRO A O 1
ATOM 1477 N N . ASN A 1 186 ? 9.188 -1.662 5.537 1.00 57.50 186 ASN A N 1
ATOM 1478 C CA . ASN A 1 186 ? 9.478 -1.769 4.112 1.00 57.50 186 ASN A CA 1
ATOM 1479 C C . ASN A 1 186 ? 10.996 -1.901 3.951 1.00 57.50 186 ASN A C 1
ATOM 1481 O O . ASN A 1 186 ? 11.753 -1.018 4.352 1.00 57.50 186 ASN A O 1
ATOM 1485 N N . PHE A 1 187 ? 11.442 -3.018 3.379 1.00 54.34 187 PHE A N 1
ATOM 1486 C CA . PHE A 1 187 ? 12.830 -3.186 2.972 1.00 54.34 187 PHE A CA 1
ATOM 1487 C C . PHE A 1 187 ? 13.048 -2.394 1.689 1.00 54.34 187 PHE A C 1
ATOM 1489 O O . PHE A 1 187 ? 12.847 -2.924 0.596 1.00 54.34 187 PHE A O 1
ATOM 1496 N N . ASP A 1 188 ? 13.428 -1.129 1.833 1.00 58.56 188 ASP A N 1
ATOM 1497 C CA . ASP A 1 188 ? 13.967 -0.370 0.714 1.00 58.56 188 ASP A CA 1
ATOM 1498 C C . ASP A 1 188 ? 15.481 -0.576 0.620 1.00 58.56 188 ASP A C 1
ATOM 1500 O O . ASP A 1 188 ? 16.171 -0.781 1.625 1.00 58.56 188 ASP A O 1
ATOM 1504 N N . VAL A 1 189 ? 15.993 -0.588 -0.606 1.00 61.44 189 VAL A N 1
ATOM 1505 C CA . VAL A 1 189 ? 17.419 -0.778 -0.865 1.00 61.44 189 VAL A CA 1
ATOM 1506 C C . VAL A 1 189 ? 18.039 0.590 -1.074 1.00 61.44 189 VAL A C 1
ATOM 1508 O O . VAL A 1 189 ? 17.769 1.248 -2.073 1.00 61.44 189 VAL A O 1
ATOM 1511 N N . ASP A 1 190 ? 18.923 0.990 -0.164 1.00 63.09 190 ASP A N 1
ATOM 1512 C CA . ASP A 1 190 ? 19.723 2.197 -0.349 1.00 63.09 190 ASP A CA 1
ATOM 1513 C C . ASP A 1 190 ? 20.774 1.967 -1.454 1.00 63.09 190 ASP A C 1
ATOM 1515 O O . ASP A 1 190 ? 21.804 1.301 -1.267 1.00 63.09 190 ASP A O 1
ATOM 1519 N N . PHE A 1 191 ? 20.475 2.454 -2.661 1.00 70.12 191 PHE A N 1
ATOM 1520 C CA . PHE A 1 191 ? 21.330 2.299 -3.833 1.00 70.12 191 PHE A CA 1
ATOM 1521 C C . PHE A 1 191 ? 22.505 3.286 -3.797 1.00 70.12 191 PHE A C 1
ATOM 1523 O O . PHE A 1 191 ? 22.510 4.304 -4.479 1.00 70.12 191 PHE A O 1
ATOM 1530 N N . THR A 1 192 ? 23.576 2.926 -3.092 1.00 73.69 192 THR A N 1
ATOM 1531 C CA . THR A 1 192 ? 24.863 3.657 -3.151 1.00 73.69 192 THR A CA 1
ATOM 1532 C C . THR A 1 192 ? 25.641 3.399 -4.452 1.00 73.69 192 THR A C 1
ATOM 1534 O O . THR A 1 192 ? 26.504 4.183 -4.861 1.00 73.69 192 THR A O 1
ATOM 1537 N N . ARG A 1 193 ? 25.331 2.291 -5.141 1.00 71.25 193 ARG A N 1
ATOM 1538 C CA . ARG A 1 193 ? 25.918 1.892 -6.428 1.00 71.25 193 ARG A CA 1
ATOM 1539 C C . ARG A 1 193 ? 24.870 1.276 -7.348 1.00 71.25 193 ARG A C 1
ATOM 1541 O O . ARG A 1 193 ? 24.060 0.461 -6.914 1.00 71.25 193 ARG A O 1
ATOM 1548 N N . PHE A 1 194 ? 24.953 1.574 -8.643 1.00 74.69 194 PHE A N 1
ATOM 1549 C CA . PHE A 1 194 ? 24.108 0.952 -9.663 1.00 74.69 194 PHE A CA 1
ATOM 1550 C C . PHE A 1 194 ? 24.933 0.545 -10.886 1.00 74.69 194 PHE A C 1
ATOM 1552 O O . PHE A 1 194 ? 25.717 1.330 -11.415 1.00 74.69 194 PHE A O 1
ATOM 1559 N N . GLY A 1 195 ? 24.799 -0.709 -11.334 1.00 72.38 195 GLY A N 1
ATOM 1560 C CA . GLY A 1 195 ? 25.530 -1.209 -12.507 1.00 72.38 195 GLY A CA 1
ATOM 1561 C C . GLY A 1 195 ? 27.063 -1.144 -12.389 1.00 72.38 195 GLY A C 1
ATOM 1562 O O . GLY A 1 195 ? 27.742 -1.063 -13.407 1.00 72.38 195 GLY A O 1
ATOM 1563 N N . GLY A 1 196 ? 27.603 -1.149 -11.163 1.00 73.12 196 GLY A N 1
ATOM 1564 C CA . GLY A 1 196 ? 29.040 -1.015 -10.889 1.00 73.12 196 GLY A CA 1
ATOM 1565 C C . GLY A 1 196 ? 29.557 0.428 -10.808 1.00 73.12 196 GLY A C 1
ATOM 1566 O O . GLY A 1 196 ? 30.750 0.614 -10.590 1.00 73.12 196 GLY A O 1
ATOM 1567 N N . MET A 1 197 ? 28.689 1.433 -10.955 1.00 71.94 197 MET A N 1
ATOM 1568 C CA . MET A 1 197 ? 29.029 2.853 -10.814 1.00 71.94 197 MET A CA 1
ATOM 1569 C C . MET A 1 197 ? 28.558 3.397 -9.465 1.00 71.94 197 MET A C 1
ATOM 1571 O O . MET A 1 197 ? 27.489 3.017 -8.984 1.00 71.94 197 MET A O 1
ATOM 1575 N N . GLU A 1 198 ? 29.346 4.289 -8.868 1.00 80.81 198 GLU A N 1
ATOM 1576 C CA . GLU A 1 198 ? 28.932 5.056 -7.689 1.00 80.81 198 GLU A CA 1
ATOM 1577 C C . GLU A 1 198 ? 27.910 6.121 -8.064 1.00 80.81 198 GLU A C 1
ATOM 1579 O O . GLU A 1 198 ? 28.008 6.767 -9.111 1.00 80.81 198 GLU A O 1
ATOM 1584 N N . ILE A 1 199 ? 26.920 6.283 -7.193 1.00 77.50 199 ILE A N 1
ATOM 1585 C CA . ILE A 1 199 ? 25.917 7.331 -7.300 1.00 77.50 199 ILE A CA 1
ATOM 1586 C C . ILE A 1 199 ? 26.383 8.460 -6.390 1.00 77.50 199 ILE A C 1
ATOM 1588 O O . ILE A 1 199 ? 26.402 8.305 -5.173 1.00 77.50 199 ILE A O 1
ATOM 1592 N N . SER A 1 200 ? 26.807 9.581 -6.973 1.00 81.62 200 SER A N 1
ATOM 1593 C CA . SER A 1 200 ? 27.136 10.758 -6.172 1.00 81.62 200 SER A CA 1
ATOM 1594 C C . SER A 1 200 ? 25.866 11.387 -5.600 1.00 81.62 200 SER A C 1
ATOM 1596 O O . SER A 1 200 ? 24.811 11.353 -6.232 1.00 81.62 200 SER A O 1
ATOM 1598 N N . GLU A 1 201 ? 25.987 12.017 -4.435 1.00 80.56 201 GLU A N 1
ATOM 1599 C CA . GLU A 1 201 ? 24.885 12.711 -3.756 1.00 80.56 201 GLU A CA 1
ATOM 1600 C C . GLU A 1 201 ? 24.233 13.766 -4.663 1.00 80.56 201 GLU A C 1
ATOM 1602 O O . GLU A 1 201 ? 23.031 13.719 -4.898 1.00 80.56 201 GLU A O 1
ATOM 1607 N N . ALA A 1 202 ? 25.040 14.596 -5.334 1.00 81.06 202 ALA A N 1
ATOM 1608 C CA . ALA A 1 202 ? 24.550 15.576 -6.307 1.00 81.06 202 ALA A CA 1
ATOM 1609 C C . ALA A 1 202 ? 23.776 14.944 -7.484 1.00 81.06 202 ALA A C 1
ATOM 1611 O O . ALA A 1 202 ? 22.878 15.561 -8.056 1.00 81.06 202 ALA A O 1
ATOM 1612 N N . HIS A 1 203 ? 24.122 13.714 -7.883 1.00 76.75 203 HIS A N 1
ATOM 1613 C CA . HIS A 1 203 ? 23.394 13.006 -8.936 1.00 76.75 203 HIS A CA 1
ATOM 1614 C C . HIS A 1 203 ? 22.082 12.405 -8.420 1.00 76.75 203 HIS A C 1
ATOM 1616 O O . HIS A 1 203 ? 21.094 12.404 -9.155 1.00 76.75 203 HIS A O 1
ATOM 1622 N N . ALA A 1 204 ? 22.064 11.925 -7.175 1.00 77.88 204 ALA A N 1
ATOM 1623 C CA . ALA A 1 204 ? 20.850 11.467 -6.511 1.00 77.88 204 ALA A CA 1
ATOM 1624 C C . ALA A 1 204 ? 19.855 12.624 -6.305 1.00 77.88 204 ALA A C 1
ATOM 1626 O O . ALA A 1 204 ? 18.692 12.484 -6.677 1.00 77.88 204 ALA A O 1
ATOM 1627 N N . GLU A 1 205 ? 20.318 13.785 -5.827 1.00 79.50 205 GLU A N 1
ATOM 1628 C CA . GLU A 1 205 ? 19.502 15.001 -5.673 1.00 79.50 205 GLU A CA 1
ATOM 1629 C C . GLU A 1 205 ? 18.916 15.467 -7.010 1.00 79.50 205 GLU A C 1
ATOM 1631 O O . GLU A 1 205 ? 17.705 15.622 -7.136 1.00 79.50 205 GLU A O 1
ATOM 1636 N N . MET A 1 206 ? 19.740 15.566 -8.059 1.00 82.00 206 MET A N 1
ATOM 1637 C CA . MET A 1 206 ? 19.270 15.939 -9.399 1.00 82.00 206 MET A CA 1
ATOM 1638 C C . MET A 1 206 ? 18.182 14.983 -9.931 1.00 82.00 206 MET A C 1
ATOM 1640 O O . MET A 1 206 ? 17.261 15.407 -10.635 1.00 82.00 206 MET A O 1
ATOM 1644 N N . LEU A 1 207 ? 18.297 13.679 -9.651 1.00 74.50 207 LEU A N 1
ATOM 1645 C CA . LEU A 1 207 ? 17.284 12.696 -10.046 1.00 74.50 207 LEU A CA 1
ATOM 1646 C C . LEU A 1 207 ? 16.001 12.834 -9.220 1.00 74.50 207 LEU A C 1
ATOM 1648 O O . LEU A 1 207 ? 14.916 12.730 -9.792 1.00 74.50 207 LEU A O 1
ATOM 1652 N N . LYS A 1 208 ? 16.124 13.120 -7.922 1.00 75.81 208 LYS A N 1
ATOM 1653 C CA . LYS A 1 208 ? 14.998 13.373 -7.022 1.00 75.81 208 LYS A CA 1
ATOM 1654 C C . LYS A 1 208 ? 14.198 14.603 -7.456 1.00 75.81 208 LYS A C 1
ATOM 1656 O O . LYS A 1 208 ? 13.003 14.474 -7.713 1.00 75.81 208 LYS A O 1
ATOM 1661 N N . ASP A 1 209 ? 14.863 15.738 -7.670 1.00 75.25 209 ASP A N 1
ATOM 1662 C CA . ASP A 1 209 ? 14.238 16.992 -8.120 1.00 75.25 209 ASP A CA 1
ATOM 1663 C C . ASP A 1 209 ? 13.459 16.794 -9.429 1.00 75.25 209 ASP A C 1
ATOM 1665 O O . ASP A 1 209 ? 12.352 17.300 -9.626 1.00 75.25 209 ASP A O 1
ATOM 1669 N N . ARG A 1 210 ? 14.025 16.002 -10.347 1.00 75.44 210 ARG A N 1
ATOM 1670 C CA . ARG A 1 210 ? 13.392 15.697 -11.632 1.00 75.44 210 ARG A CA 1
ATOM 1671 C C . ARG A 1 210 ? 12.101 14.889 -11.480 1.00 75.44 210 ARG A C 1
ATOM 1673 O O . ARG A 1 210 ? 11.190 15.070 -12.292 1.00 75.44 210 ARG A O 1
ATOM 1680 N N . GLU A 1 211 ? 12.027 13.982 -10.510 1.00 69.06 211 GLU A N 1
ATOM 1681 C CA . GLU A 1 211 ? 10.817 13.201 -10.235 1.00 69.06 211 GLU A CA 1
ATOM 1682 C C . GLU A 1 211 ? 9.780 14.012 -9.445 1.00 69.06 211 GLU A C 1
ATOM 1684 O O . GLU A 1 211 ? 8.596 13.943 -9.771 1.00 69.06 211 GLU A O 1
ATOM 1689 N N . GLU A 1 212 ? 10.195 14.863 -8.503 1.00 66.00 212 GLU A N 1
ATOM 1690 C CA . GLU A 1 212 ? 9.290 15.778 -7.788 1.00 66.00 212 GLU A CA 1
ATOM 1691 C C . GLU A 1 212 ? 8.537 16.707 -8.754 1.00 66.00 212 GLU A C 1
ATOM 1693 O O . GLU A 1 212 ? 7.312 16.821 -8.685 1.00 66.00 212 GLU A O 1
ATOM 1698 N N . VAL A 1 213 ? 9.235 17.273 -9.747 1.00 68.12 213 VAL A N 1
ATOM 1699 C CA . VAL A 1 213 ? 8.611 18.098 -10.799 1.00 68.12 213 VAL A CA 1
ATOM 1700 C C . VAL A 1 213 ? 7.597 17.301 -11.630 1.00 68.12 213 VAL A C 1
ATOM 1702 O O . VAL A 1 213 ? 6.576 17.844 -12.057 1.00 68.12 213 VAL A O 1
ATOM 1705 N N . LYS A 1 214 ? 7.831 16.008 -11.883 1.00 66.12 214 LYS A N 1
ATOM 1706 C CA . LYS A 1 214 ? 6.854 15.170 -12.598 1.00 66.12 214 LYS A CA 1
ATOM 1707 C C . LYS A 1 214 ? 5.623 14.876 -11.748 1.00 66.12 214 LYS A C 1
ATOM 1709 O O . LYS A 1 214 ? 4.520 14.906 -12.290 1.00 66.12 214 LYS A O 1
ATOM 1714 N N . MET A 1 215 ? 5.803 14.604 -10.455 1.00 59.69 215 MET A N 1
ATOM 1715 C CA . MET A 1 215 ? 4.697 14.336 -9.533 1.00 59.69 215 MET A CA 1
ATOM 1716 C C . MET A 1 215 ? 3.807 15.571 -9.360 1.00 59.69 215 MET A C 1
ATOM 1718 O O . MET A 1 215 ? 2.601 15.458 -9.554 1.00 59.69 215 MET A O 1
ATOM 1722 N N . MET A 1 216 ? 4.393 16.762 -9.181 1.00 59.56 216 MET A N 1
ATOM 1723 C CA . MET A 1 216 ? 3.634 18.023 -9.131 1.00 59.56 216 MET A CA 1
ATOM 1724 C C . MET A 1 216 ? 2.777 18.249 -10.388 1.00 59.56 216 MET A C 1
ATOM 1726 O O . MET A 1 216 ? 1.629 18.673 -10.297 1.00 59.56 216 MET A O 1
ATOM 1730 N N . ASN A 1 217 ? 3.302 17.933 -11.575 1.00 56.12 217 ASN A N 1
ATOM 1731 C CA . ASN A 1 217 ? 2.547 18.068 -12.825 1.00 56.12 217 ASN A CA 1
ATOM 1732 C C . ASN A 1 217 ? 1.423 17.028 -12.968 1.00 56.12 217 ASN A C 1
ATOM 1734 O O . ASN A 1 217 ? 0.383 17.323 -13.557 1.00 56.12 217 ASN A O 1
ATOM 1738 N N . ALA A 1 218 ? 1.626 15.814 -12.454 1.00 55.31 218 ALA A N 1
ATOM 1739 C CA . ALA A 1 218 ? 0.597 14.779 -12.450 1.00 55.31 218 ALA A CA 1
ATOM 1740 C C . ALA A 1 218 ? -0.546 15.121 -11.483 1.00 55.31 218 ALA A C 1
ATOM 1742 O O . ALA A 1 218 ? -1.710 14.915 -11.825 1.00 55.31 218 ALA A O 1
ATOM 1743 N N . ASP A 1 219 ? -0.220 15.687 -10.320 1.00 49.88 219 ASP A N 1
ATOM 1744 C CA . ASP A 1 219 ? -1.206 16.130 -9.335 1.00 49.88 219 ASP A CA 1
ATOM 1745 C C . ASP A 1 219 ? -2.035 17.304 -9.873 1.00 49.88 219 ASP A C 1
ATOM 1747 O O . ASP A 1 219 ? -3.261 17.252 -9.826 1.00 49.88 219 ASP A O 1
ATOM 1751 N N . LEU A 1 220 ? -1.397 18.287 -10.523 1.00 48.66 220 LEU A N 1
ATOM 1752 C CA . LEU A 1 220 ? -2.097 19.375 -11.224 1.00 48.66 220 LEU A CA 1
ATOM 1753 C C . LEU A 1 220 ? -3.056 18.862 -12.312 1.00 48.66 220 LEU A C 1
ATOM 1755 O O . LEU A 1 220 ? -4.150 19.398 -12.478 1.00 48.66 220 LEU A O 1
ATOM 1759 N N . TYR A 1 221 ? -2.667 17.821 -13.055 1.00 44.03 221 TYR A N 1
ATOM 1760 C CA . TYR A 1 221 ? -3.542 17.203 -14.055 1.00 44.03 221 TYR A CA 1
ATOM 1761 C C . TYR A 1 221 ? -4.756 16.519 -13.409 1.00 44.03 221 TYR A C 1
ATOM 1763 O O . TYR A 1 221 ? -5.877 16.683 -13.889 1.00 44.03 221 TYR A O 1
ATOM 1771 N N . LEU A 1 222 ? -4.550 15.786 -12.311 1.00 46.34 222 LEU A N 1
ATOM 1772 C CA . LEU A 1 222 ? -5.625 15.115 -11.576 1.00 46.34 222 LEU A CA 1
ATOM 1773 C C . LEU A 1 222 ? -6.578 16.090 -10.876 1.00 46.34 222 LEU A C 1
ATOM 1775 O O . LEU A 1 222 ? -7.768 15.807 -10.829 1.00 46.34 222 LEU A O 1
ATOM 1779 N N . GLU A 1 223 ? -6.091 17.219 -10.359 1.00 43.94 223 GLU A N 1
ATOM 1780 C CA . GLU A 1 223 ? -6.936 18.271 -9.772 1.00 43.94 223 GLU A CA 1
ATOM 1781 C C . GLU A 1 223 ? -7.764 19.028 -10.824 1.00 43.94 223 GLU A C 1
ATOM 1783 O O . GLU A 1 223 ? -8.793 19.616 -10.495 1.00 43.94 223 GLU A O 1
ATOM 1788 N N . SER A 1 224 ? -7.323 19.023 -12.087 1.00 38.34 224 SER A N 1
ATOM 1789 C CA . SER A 1 224 ? -8.023 19.674 -13.203 1.00 38.34 224 SER A CA 1
ATOM 1790 C C . SER A 1 224 ? -9.107 18.819 -13.880 1.00 38.34 224 SER A C 1
ATOM 1792 O O . SER A 1 224 ? -9.816 19.333 -14.749 1.00 38.34 224 SER A O 1
ATOM 1794 N N . LEU A 1 225 ? -9.216 17.535 -13.515 1.00 41.03 225 LEU A N 1
ATOM 1795 C CA . LEU A 1 225 ? -10.238 16.585 -13.985 1.00 41.03 225 LEU A CA 1
ATOM 1796 C 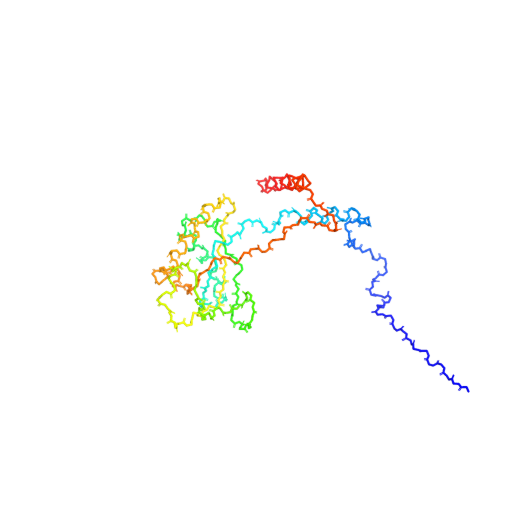C . LEU A 1 225 ? -11.417 16.506 -13.009 1.00 41.03 225 LEU A C 1
ATOM 1798 O O . LEU A 1 225 ? -12.562 16.412 -13.509 1.00 41.03 225 LEU A O 1
#

Nearest PDB structures (foldseek):
  7aoi-assembly1_BO  TM=8.284E-01  e=2.998E-14  Trypanosoma brucei
  6yxy-assembly1_BO  TM=8.102E-01  e=4.067E-14  Trypanosoma brucei brucei
  6yxx-assembly1_BO  TM=7.954E-01  e=4.266E-11  Trypanosoma brucei brucei
  6hix-assembly1_BO  TM=7.100E-01  e=1.740E-06  Trypanosoma brucei brucei
  7am2-assembly1_BN  TM=7.406E-01  e=3.307E-04  Leishmania tarentolae

Foldseek 3Di:
DDDDPDDDDDDPADPPNDPPPDDDDDPAPDPDPVVRLVVVVLVLLFDPPVPQVQQQLKKWFALDALVVCVVCVLVLLVLLCVLLVHDSVFKDKARKAFLPPDDPDDPSHQPQDPDDDDDDDPDPPPPDNDDRLGGGIMITMGGHPVDDPVVSNVSSVSVVVVVSVQVPDPSCVVRRTNDMDRDDDPDRDDPCDTPNDGQDPVNSVVSHVVNVVVVVVVVVVVVVD

Solvent-accessible surface area (backbone atoms only — not comparable to full-atom values): 13924 Å² total; per-residue (Å²): 141,82,87,82,81,77,80,80,80,77,74,94,66,62,91,71,77,58,63,88,90,67,85,75,79,78,92,58,98,47,93,50,67,70,58,37,50,54,53,51,45,53,58,70,65,42,77,57,84,78,64,54,50,66,56,40,46,32,30,41,20,15,52,41,55,42,72,58,51,61,77,41,41,66,62,52,48,45,51,53,14,59,74,67,76,43,62,60,89,43,45,46,68,53,78,73,38,70,16,75,65,80,51,95,74,64,101,56,44,43,61,68,74,80,84,82,83,90,85,93,73,94,73,84,66,80,88,55,85,86,63,82,54,63,36,25,17,37,32,32,39,23,43,49,63,88,53,54,72,68,57,45,51,50,53,30,51,52,54,48,57,52,55,74,48,17,88,75,35,65,67,32,53,74,55,36,44,77,42,77,41,72,54,81,81,82,87,74,79,86,70,61,56,53,98,90,40,78,57,50,67,73,56,52,50,56,51,44,56,57,49,52,56,49,50,56,52,51,49,55,53,62,75,72,107

Mean predicted aligned error: 15.43 Å

Sequence (225 aa):
MRSTRLTKYYHSIPDDFVPKGVLHNKRLPNAEPQHRIKTMQALALSPHITDRPQHALLTLGSSILYSYLVNHRVALKDGISELLSLPRRNVSLSIIRNMEKKRSQGPLLNNVHPVPSPSNTEILATNNIGRSVIVRSKFEVQVSSSYSLEERVAFAAELWNLAEDSPSIDLFRHYGINFVAFPEPNFDVDFTRFGGMEISEAHAEMLKDREEVKMMNADLYLESL

Secondary structure (DSSP, 8-state):
-----------SS-TTSS-TTPPPPPSSS-SSHHHHHHHHHHHHSSPPTT-SS--EEEEEEESS-HHHHHHTHHHHHHHHHHHTT--GGGEEE-PPEE--S--SSSTT----PPP---SS---S-TT-TT------EEEEEEE-TTS-HHHHHHHHHHHHHHHHTGGG-HHHHHTTEEEEEPPPPP-----SEETTEE--HHHHHHHHHHHHHHHHHHHHHHHT-

pLDDT: mean 70.65, std 17.63, range [30.8, 92.44]

Radius of gyration: 26.08 Å; Cα contacts (8 Å, |Δi|>4): 231; chains: 1; bounding box: 49×70×73 Å